Protein AF-A0AAD3SS61-F1 (afdb_monomer)

Sequence (309 aa):
MSIYPSPIGVMVGIDLVYNLHSAFGNWFPGLKPPLAQAMNKIKKVYYCVSFLPFNYTMYIQLINESAEVLTLFAYFCAVKSSSLCCLHLCSSEPTEPYLSSQNYGEVFSNLIIWFVDNTKVYRVTLHKTFEGNLNTKPINGAIFIFNPRTGQQFLKTSYPQNSLGWTKASSSVGQVETAAEVAALVRSLPVEQQPKQIVTCKGMLDPLEVHSLDFPNIVIKGSELQLPFQLCLKIEEFGDLILKTTELQMVLFNIYDDWLKSISSYAAFSRLILVLLALHVYNEKAPVLLKPDRSVVTEPPSRMALSYR

Foldseek 3Di:
DDDDPDQFDKDKDADLVVLDIDIDTHDDPPPVVVVVVVSVVVSVLLVVLLQFPDDPVVLVPQCPPDPDPVNVVSVRSCPRNCVCVVVVPDDPDDDDDFADPVCVVVLQDPFFEKEKDLPFQWDWDWDQDPVRDTDTDIAKGWIWIARLQQQKIKIWIHDPQDPPRDPDDDSVNSLLVSLLVLLVVLVVDDPVNRGQEYEYAPVNQSSNSVSCPVPPRYHYHYHPDPQLPVLVCVQPVNVVCNRPDPDGDIDMDRQLQCVVVPDGSVVSSVVVSVLSVCCVPPVPVSVCVLPVDPVQDQDPPRRDSNPGD

Solvent-accessible surface area (backbone atoms only — not comparable to full-atom values): 18365 Å² total; per-residue (Å²): 134,93,86,67,101,54,100,71,48,69,50,73,50,72,42,76,88,80,73,43,73,51,76,52,70,61,77,62,94,78,49,64,65,59,50,54,55,48,51,57,54,49,54,55,54,56,55,59,61,31,67,38,84,76,62,79,72,64,59,65,61,56,61,75,77,44,85,77,70,45,60,61,55,55,56,46,38,58,53,51,26,45,46,37,61,75,66,69,64,85,79,91,70,89,63,81,77,52,43,38,89,88,54,51,70,61,62,67,44,96,62,47,42,31,40,49,48,63,82,42,31,66,38,70,44,80,43,73,45,96,89,68,48,80,44,74,45,68,38,59,11,32,38,43,35,36,25,60,58,77,26,42,28,44,39,32,45,34,61,60,70,48,102,78,76,57,89,74,81,47,74,69,55,41,40,46,51,49,20,50,50,50,39,52,51,48,68,73,42,58,83,88,73,37,54,44,31,41,38,27,51,69,91,46,49,57,44,37,54,66,50,34,65,92,42,86,73,48,44,82,37,41,38,73,62,86,72,62,65,74,45,59,50,69,40,64,69,50,37,50,49,40,71,68,55,87,66,86,46,78,45,80,46,53,77,43,62,68,46,72,81,83,42,52,39,69,58,50,44,52,51,50,52,52,52,35,50,39,46,66,77,33,62,76,56,35,61,46,68,56,48,75,49,89,81,58,62,67,54,88,87,43,79,52,74,71,63,84,120

Organism: Nepenthes gracilis (NCBI:txid150966)

Radius of gyration: 23.83 Å; Cα contacts (8 Å, |Δi|>4): 377; chains: 1; bounding box: 73×44×73 Å

Secondary structure (DSSP, 8-state):
----S-S--EEEEEETTTTEEEEEE---TTSHHHHHHHHHHHHHHHHHHTTS---TTHHHHHTTT-TTTHHHHHHHHHHHHHHHHHTT------PSPPB-TTTGGGGGSSS-EEEEE-TTTSEEEEEE-TTS-EEEEEE-EEEEEE-TTT-EEEEEEE-SS-TT--S---HHHHHHHHHHHHHHHHHHS-TTTS-SEEEE-GGGHHHHHHHTTT-TTPEEEEB-S---GGGGGGSHHHHHHHHH--S--EEEEETTTTGGGTS-HHHHHHHHHHHHHHHHH-TTHHHHHHS-STT----TT--STT---

Mean predicted aligned error: 13.67 Å

Nearest PDB structures (foldseek):
  5yzg-assembly1_A  TM=7.669E-01  e=6.615E-35  Homo sapiens
  8h6l-assembly1_5B  TM=7.207E-01  e=1.253E-34  Homo sapiens
  8qzs-assembly1_A  TM=7.155E-01  e=6.757E-34  Homo sapiens
  7b9v-assembly1_A  TM=7.519E-01  e=6.180E-30  Saccharomyces cerevisiae
  4i43-assembly1_B  TM=7.457E-01  e=2.966E-29  Saccharomyces cerevisiae S288C

pLDDT: mean 75.64, std 18.86, range [32.12, 95.88]

Structure (mmCIF, N/CA/C/O backbone):
data_AF-A0AAD3SS61-F1
#
_entry.id   AF-A0AAD3SS61-F1
#
loop_
_atom_site.group_PDB
_atom_site.id
_atom_site.type_symbol
_atom_site.label_atom_id
_atom_site.label_alt_id
_atom_site.label_comp_id
_atom_site.label_asym_id
_atom_site.label_entity_id
_atom_site.label_seq_id
_atom_site.pdbx_PDB_ins_code
_atom_site.Cartn_x
_atom_site.Cartn_y
_atom_site.Cartn_z
_atom_site.occupancy
_atom_site.B_iso_or_equiv
_atom_site.auth_seq_id
_atom_site.auth_comp_id
_atom_site.auth_asym_id
_atom_site.auth_atom_id
_atom_site.pdbx_PDB_model_num
ATOM 1 N N . MET A 1 1 ? 45.215 -0.184 -14.538 1.00 67.94 1 MET A N 1
ATOM 2 C CA . MET A 1 1 ? 45.152 -0.586 -15.961 1.00 67.94 1 MET A CA 1
ATOM 3 C C . MET A 1 1 ? 43.829 -1.308 -16.157 1.00 67.94 1 MET A C 1
ATOM 5 O O . MET A 1 1 ? 43.544 -2.193 -15.362 1.00 67.94 1 MET A O 1
ATOM 9 N N . SER A 1 2 ? 42.996 -0.888 -17.109 1.00 78.00 2 SER A N 1
ATOM 10 C CA . SER A 1 2 ? 41.685 -1.512 -17.342 1.00 78.00 2 SER A CA 1
ATOM 11 C C . SER A 1 2 ? 41.859 -2.812 -18.126 1.00 78.00 2 SER A C 1
ATOM 13 O O . SER A 1 2 ? 42.559 -2.820 -19.137 1.00 78.00 2 SER A O 1
ATOM 15 N N . ILE A 1 3 ? 41.244 -3.898 -17.659 1.00 88.31 3 ILE A N 1
ATOM 16 C CA . ILE A 1 3 ? 41.324 -5.223 -18.284 1.00 88.31 3 ILE A CA 1
ATOM 17 C C . ILE A 1 3 ? 39.971 -5.516 -18.928 1.00 88.31 3 ILE A C 1
ATOM 19 O O . ILE A 1 3 ? 38.950 -5.512 -18.243 1.00 88.31 3 ILE A O 1
ATOM 23 N N . TYR A 1 4 ? 39.966 -5.767 -20.236 1.00 88.81 4 TYR A N 1
ATOM 24 C CA . TYR A 1 4 ? 38.772 -6.168 -20.979 1.00 88.81 4 TYR A CA 1
ATOM 25 C C . TYR A 1 4 ? 38.911 -7.622 -21.447 1.00 88.81 4 TYR A C 1
ATOM 27 O O . TYR A 1 4 ? 40.011 -8.036 -21.812 1.00 88.81 4 TYR A O 1
ATOM 35 N N . PRO A 1 5 ? 37.814 -8.400 -21.481 1.00 89.31 5 PRO A N 1
ATOM 36 C CA . PRO A 1 5 ? 37.844 -9.811 -21.876 1.00 89.31 5 PRO A CA 1
ATOM 37 C C . PRO A 1 5 ? 38.139 -10.026 -23.372 1.00 89.31 5 PRO A C 1
ATOM 39 O O . PRO A 1 5 ? 38.449 -11.138 -23.784 1.00 89.31 5 PRO A O 1
ATOM 42 N N . SER A 1 6 ? 38.026 -8.980 -24.195 1.00 91.06 6 SER A N 1
ATOM 43 C CA . SER A 1 6 ? 38.271 -9.009 -25.638 1.00 91.06 6 SER A CA 1
ATOM 44 C C . SER A 1 6 ? 38.731 -7.630 -26.126 1.00 91.06 6 SER A C 1
ATOM 46 O O . SER A 1 6 ? 38.302 -6.621 -25.559 1.00 91.06 6 SER A O 1
ATOM 48 N N . PRO A 1 7 ? 39.547 -7.549 -27.197 1.00 87.69 7 PRO A N 1
ATOM 49 C CA . PRO A 1 7 ? 39.875 -6.281 -27.855 1.00 87.69 7 PRO A CA 1
ATOM 50 C C . PRO A 1 7 ? 38.692 -5.673 -28.638 1.00 87.69 7 PRO A C 1
ATOM 52 O O . PRO A 1 7 ? 38.791 -4.555 -29.144 1.00 87.69 7 PRO A O 1
ATOM 55 N N . ILE A 1 8 ? 37.570 -6.392 -28.768 1.00 88.06 8 ILE A N 1
ATOM 56 C CA . ILE A 1 8 ? 36.366 -5.942 -29.474 1.00 88.06 8 ILE A CA 1
ATOM 57 C C . ILE A 1 8 ? 35.298 -5.559 -28.447 1.00 88.06 8 ILE A C 1
ATOM 59 O O . ILE A 1 8 ? 34.776 -6.416 -27.739 1.00 88.06 8 ILE A O 1
ATOM 63 N N . GLY A 1 9 ? 34.941 -4.276 -28.403 1.00 87.81 9 GLY A N 1
ATOM 64 C CA . GLY A 1 9 ? 33.890 -3.763 -27.531 1.00 87.81 9 GLY A CA 1
ATOM 65 C C . GLY A 1 9 ? 33.395 -2.387 -27.963 1.00 87.81 9 GLY A C 1
ATOM 66 O O . GLY A 1 9 ? 33.971 -1.754 -28.852 1.00 87.81 9 GLY A O 1
ATOM 67 N N . VAL A 1 10 ? 32.320 -1.935 -27.321 1.00 88.44 10 VAL A N 1
ATOM 68 C CA . VAL A 1 10 ? 31.739 -0.598 -27.486 1.00 88.44 10 VAL A CA 1
ATOM 69 C C . VAL A 1 10 ? 31.773 0.106 -26.135 1.00 88.44 10 VAL A C 1
ATOM 71 O O . VAL A 1 10 ? 31.286 -0.428 -25.143 1.00 88.44 10 VAL A O 1
ATOM 74 N N . MET A 1 11 ? 32.330 1.310 -26.106 1.00 87.31 11 MET A N 1
ATOM 75 C CA . MET A 1 11 ? 32.275 2.225 -24.974 1.00 87.31 11 MET A CA 1
ATOM 76 C C . MET A 1 11 ? 31.110 3.193 -25.177 1.00 87.31 11 MET A C 1
ATOM 78 O O . MET A 1 11 ? 31.019 3.839 -26.219 1.00 87.31 11 MET A O 1
ATOM 82 N N . VAL A 1 12 ? 30.232 3.311 -24.183 1.00 86.88 12 VAL A N 1
ATOM 83 C CA . VAL A 1 12 ? 29.124 4.275 -24.187 1.00 86.88 12 VAL A CA 1
ATOM 84 C C . VAL A 1 12 ? 29.465 5.400 -23.217 1.00 86.88 12 VAL A C 1
ATOM 86 O O . VAL A 1 12 ? 29.612 5.170 -22.021 1.00 86.88 12 VAL A O 1
ATOM 89 N N . GLY A 1 13 ? 29.612 6.613 -23.741 1.00 82.56 13 GLY A N 1
ATOM 90 C CA . GLY A 1 13 ? 29.755 7.832 -22.957 1.00 82.56 13 GLY A CA 1
ATOM 91 C C . GLY A 1 13 ? 28.391 8.475 -22.737 1.00 82.56 13 GLY A C 1
ATOM 92 O O . GLY A 1 13 ? 27.630 8.657 -23.688 1.00 82.56 13 GLY A O 1
ATOM 93 N N . ILE A 1 14 ? 28.083 8.830 -21.494 1.00 79.06 14 ILE A N 1
ATOM 94 C CA . ILE A 1 14 ? 26.844 9.516 -21.123 1.00 79.06 14 ILE A CA 1
ATOM 95 C C . ILE A 1 14 ? 27.234 10.835 -20.460 1.00 79.06 14 ILE A C 1
ATOM 97 O O . ILE A 1 14 ? 27.843 10.843 -19.392 1.00 79.06 14 ILE A O 1
ATOM 101 N N . ASP A 1 15 ? 26.886 11.946 -21.104 1.00 71.75 15 ASP A N 1
ATOM 102 C CA . ASP A 1 15 ? 26.941 13.266 -20.494 1.00 71.75 15 ASP A CA 1
ATOM 103 C C . ASP A 1 15 ? 25.681 13.476 -19.662 1.00 71.75 15 ASP A C 1
ATOM 105 O O . ASP A 1 15 ? 24.568 13.720 -20.140 1.00 71.75 15 ASP A O 1
ATOM 109 N N . LEU A 1 16 ? 25.918 13.358 -18.375 1.00 60.38 16 LEU A N 1
ATOM 110 C CA . LEU A 1 16 ? 24.976 13.476 -17.293 1.00 60.38 16 LEU A CA 1
ATOM 111 C C . LEU A 1 16 ? 24.362 14.897 -17.210 1.00 60.38 16 LEU A C 1
ATOM 113 O O . LEU A 1 16 ? 23.143 15.057 -17.057 1.00 60.38 16 LEU A O 1
ATOM 117 N N . VAL A 1 17 ? 25.164 15.947 -17.395 1.00 58.25 17 VAL A N 1
ATOM 118 C CA . VAL A 1 17 ? 24.713 17.343 -17.264 1.00 58.25 17 VAL A CA 1
ATOM 119 C C . VAL A 1 17 ? 23.826 17.716 -18.448 1.00 58.25 17 VAL A C 1
ATOM 121 O O . VAL A 1 17 ? 22.667 18.106 -18.270 1.00 58.25 17 VAL A O 1
ATOM 124 N N . TYR A 1 18 ? 24.324 17.491 -19.663 1.00 67.62 18 TYR A N 1
ATOM 125 C CA . TYR A 1 18 ? 23.645 17.891 -20.896 1.00 67.62 18 TYR A CA 1
ATOM 126 C C . TYR A 1 18 ? 22.656 16.850 -21.427 1.00 67.62 18 TYR A C 1
ATOM 128 O O . TYR A 1 18 ? 21.996 17.083 -22.439 1.00 67.62 18 TYR A O 1
ATOM 136 N N . ASN A 1 19 ? 22.500 15.715 -20.737 1.00 66.81 19 ASN A N 1
ATOM 137 C CA . ASN A 1 19 ? 21.649 14.609 -21.175 1.00 66.81 19 ASN A CA 1
ATOM 138 C C . ASN A 1 19 ? 22.014 14.134 -22.598 1.00 66.81 19 ASN A C 1
ATOM 140 O O . ASN A 1 19 ? 21.146 13.871 -23.438 1.00 66.81 19 ASN A O 1
ATOM 144 N N . LEU A 1 20 ? 23.309 14.078 -22.903 1.00 75.81 20 LEU A N 1
ATOM 145 C CA . LEU A 1 20 ? 23.826 13.600 -24.184 1.00 75.81 20 LEU A CA 1
ATOM 146 C C . LEU A 1 20 ? 24.387 12.196 -23.994 1.00 75.81 20 LEU A C 1
ATOM 148 O O . LEU A 1 20 ? 24.810 11.819 -22.908 1.00 75.81 20 LEU A O 1
ATOM 152 N N . HIS A 1 21 ? 24.388 11.398 -25.050 1.00 83.69 21 HIS A N 1
ATOM 153 C CA . HIS A 1 21 ? 25.115 10.140 -25.048 1.00 83.69 21 HIS A CA 1
ATOM 154 C C . HIS A 1 21 ? 25.770 9.940 -26.405 1.00 83.69 21 HIS A C 1
ATOM 156 O O . HIS A 1 21 ? 25.281 10.421 -27.427 1.00 83.69 21 HIS A O 1
ATOM 162 N N . SER A 1 22 ? 26.883 9.225 -26.403 1.00 87.75 22 SER A N 1
ATOM 163 C CA . SER A 1 22 ? 27.587 8.796 -27.601 1.00 87.75 22 SER A CA 1
ATOM 164 C C . SER A 1 22 ? 28.183 7.420 -27.350 1.00 87.75 22 SER A C 1
ATOM 166 O O . SER A 1 22 ? 28.394 7.023 -26.206 1.00 87.75 22 SER A O 1
ATOM 168 N N . ALA A 1 23 ? 28.443 6.670 -28.411 1.00 88.25 23 ALA A N 1
ATOM 169 C CA . ALA A 1 23 ? 29.060 5.361 -28.306 1.00 88.25 23 ALA A CA 1
ATOM 170 C C . ALA A 1 23 ? 30.186 5.229 -29.331 1.00 88.25 23 ALA A C 1
ATOM 172 O O . ALA A 1 23 ? 30.020 5.574 -30.502 1.00 88.25 23 ALA A O 1
ATOM 173 N N . PHE A 1 24 ? 31.327 4.709 -28.889 1.00 90.38 24 PHE A N 1
ATOM 174 C CA . PHE A 1 24 ? 32.532 4.545 -29.691 1.00 90.38 24 PHE A CA 1
ATOM 175 C C . PHE A 1 24 ? 33.103 3.138 -29.513 1.00 90.38 24 PHE A C 1
ATOM 177 O O . PHE A 1 24 ? 33.177 2.631 -28.399 1.00 90.38 24 PHE A O 1
ATOM 184 N N . GLY A 1 25 ? 33.512 2.496 -30.606 1.00 90.50 25 GLY A N 1
ATOM 185 C CA . GLY A 1 25 ? 34.099 1.158 -30.568 1.00 90.50 25 GLY A CA 1
ATOM 186 C C . GLY A 1 25 ? 33.758 0.319 -31.793 1.00 90.50 25 GLY A C 1
ATOM 187 O O . GLY A 1 25 ? 33.369 0.844 -32.839 1.00 90.50 25 GLY A O 1
ATOM 188 N N . ASN A 1 26 ? 33.913 -0.994 -31.646 1.00 89.25 26 ASN A N 1
ATOM 189 C CA . ASN A 1 26 ? 33.718 -1.967 -32.712 1.00 89.25 26 ASN A CA 1
ATOM 190 C C . ASN A 1 26 ? 32.258 -2.428 -32.771 1.00 89.25 26 ASN A C 1
ATOM 192 O O . ASN A 1 26 ? 31.712 -2.925 -31.789 1.00 89.25 26 ASN A O 1
ATOM 196 N N . TRP A 1 27 ? 31.635 -2.295 -33.943 1.00 88.38 27 TRP A N 1
ATOM 197 C CA . TRP A 1 27 ? 30.223 -2.610 -34.157 1.00 88.38 27 TRP A CA 1
ATOM 198 C C . TRP A 1 27 ? 30.077 -3.812 -35.073 1.00 88.38 27 TRP A C 1
ATOM 200 O O . TRP A 1 27 ? 30.565 -3.781 -36.202 1.00 88.38 27 TRP A O 1
ATOM 210 N N . PHE A 1 28 ? 29.341 -4.830 -34.638 1.00 88.62 28 PHE A N 1
ATOM 211 C CA . PHE A 1 28 ? 28.899 -5.862 -35.566 1.00 88.62 28 PHE A CA 1
ATOM 212 C C . PHE A 1 28 ? 27.711 -5.357 -36.412 1.00 88.62 28 PHE A C 1
ATOM 214 O O . PHE A 1 28 ? 26.942 -4.497 -35.951 1.00 88.62 28 PHE A O 1
ATOM 221 N N . PRO A 1 29 ? 27.544 -5.855 -37.652 1.00 87.94 29 PRO A N 1
ATOM 222 C CA . PRO A 1 29 ? 26.426 -5.478 -38.512 1.00 87.94 29 PRO A CA 1
ATOM 223 C C . PRO A 1 29 ? 25.080 -5.687 -37.807 1.00 87.94 29 PRO A C 1
ATOM 225 O O . PRO A 1 29 ? 24.792 -6.772 -37.316 1.00 87.94 29 PRO A O 1
ATOM 228 N N . GLY A 1 30 ? 24.265 -4.633 -37.735 1.00 85.94 30 GLY A N 1
ATOM 229 C CA . GLY A 1 30 ? 22.948 -4.676 -37.090 1.00 85.94 30 GLY A CA 1
ATOM 230 C C . GLY A 1 30 ? 22.898 -4.264 -35.612 1.00 85.94 30 GLY A C 1
ATOM 231 O O . GLY A 1 30 ? 21.797 -4.064 -35.115 1.00 85.94 30 GLY A O 1
ATOM 232 N N . LEU A 1 31 ? 24.027 -4.042 -34.916 1.00 83.50 31 LEU A N 1
ATOM 233 C CA . LEU A 1 31 ? 24.020 -3.596 -33.505 1.00 83.50 31 LEU A CA 1
ATOM 234 C C . LEU A 1 31 ? 23.642 -2.116 -33.326 1.00 83.50 31 LEU A C 1
ATOM 236 O O . LEU A 1 31 ? 23.023 -1.738 -32.331 1.00 83.50 31 LEU A O 1
ATOM 240 N N . LYS A 1 32 ? 24.035 -1.255 -34.274 1.00 82.81 32 LYS A N 1
ATOM 241 C CA . LYS A 1 32 ? 23.862 0.203 -34.137 1.00 82.81 32 LYS A CA 1
ATOM 242 C C . LYS A 1 32 ? 22.388 0.625 -33.981 1.00 82.81 32 LYS A C 1
ATOM 244 O O . LYS A 1 32 ? 22.110 1.369 -33.041 1.00 82.81 32 LYS A O 1
ATOM 249 N N . PRO A 1 33 ? 21.438 0.168 -34.827 1.00 85.75 33 PRO A N 1
ATOM 250 C CA . PRO A 1 33 ? 20.031 0.555 -34.690 1.00 85.75 33 PRO A CA 1
ATOM 251 C C . PRO A 1 33 ? 19.379 0.176 -33.343 1.00 85.75 33 PRO A C 1
ATOM 253 O O . PRO A 1 33 ? 18.795 1.066 -32.722 1.00 85.75 33 PRO A O 1
ATOM 256 N N . PRO A 1 34 ? 19.483 -1.072 -32.835 1.00 81.50 34 PRO A N 1
ATOM 257 C CA . PRO A 1 34 ? 18.878 -1.438 -31.557 1.00 81.50 34 PRO A CA 1
ATOM 258 C C . PRO A 1 34 ? 19.549 -0.751 -30.366 1.00 81.50 34 PRO A C 1
ATOM 260 O O . PRO A 1 34 ? 18.840 -0.353 -29.444 1.00 81.50 34 PRO A O 1
ATOM 263 N N . LEU A 1 35 ? 20.871 -0.524 -30.384 1.00 81.00 35 LEU A N 1
ATOM 264 C CA . LEU A 1 35 ? 21.515 0.237 -29.309 1.00 81.00 35 LEU A CA 1
ATOM 265 C C . LEU A 1 35 ? 21.029 1.694 -29.288 1.00 81.00 35 LEU A C 1
ATOM 267 O O . LEU A 1 35 ? 20.723 2.216 -28.221 1.00 81.00 35 LEU A O 1
ATOM 271 N N . ALA A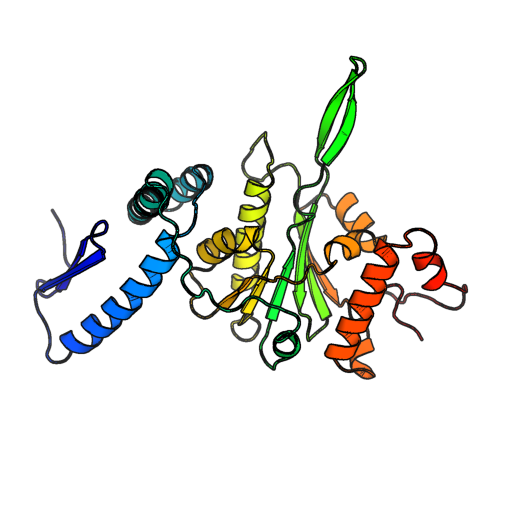 1 36 ? 20.890 2.343 -30.447 1.00 80.31 36 ALA A N 1
ATOM 272 C CA . ALA A 1 36 ? 20.350 3.702 -30.519 1.00 80.31 36 ALA A CA 1
ATOM 273 C C . ALA A 1 36 ? 18.899 3.776 -30.002 1.00 80.31 36 ALA A C 1
ATOM 275 O O . ALA A 1 36 ? 18.548 4.687 -29.251 1.00 80.31 36 ALA A O 1
ATOM 276 N N . GLN A 1 37 ? 18.056 2.797 -30.349 1.00 78.38 37 GLN A N 1
ATOM 277 C CA . GLN A 1 37 ? 16.687 2.697 -29.827 1.00 78.38 37 GLN A CA 1
ATOM 278 C C . GLN A 1 37 ? 16.664 2.467 -28.309 1.00 78.38 37 GLN A C 1
ATOM 280 O O . GLN A 1 37 ? 15.904 3.132 -27.601 1.00 78.38 37 GLN A O 1
ATOM 285 N N . ALA A 1 38 ? 17.521 1.576 -27.802 1.00 74.25 38 ALA A N 1
ATOM 286 C CA . ALA A 1 38 ? 17.661 1.308 -26.376 1.00 74.25 38 ALA A CA 1
ATOM 287 C C . ALA A 1 38 ? 18.113 2.560 -25.615 1.00 74.25 38 ALA A C 1
ATOM 289 O O . ALA A 1 38 ? 17.454 2.952 -24.657 1.00 74.25 38 ALA A O 1
ATOM 290 N N . MET A 1 39 ? 19.155 3.253 -26.084 1.00 77.69 39 MET A N 1
ATOM 291 C CA . MET A 1 39 ? 19.659 4.475 -25.450 1.00 77.69 39 MET A CA 1
ATOM 292 C C . MET A 1 39 ? 18.623 5.601 -25.435 1.00 77.69 39 MET A C 1
ATOM 294 O O . MET A 1 39 ? 18.505 6.309 -24.438 1.00 77.69 39 MET A O 1
ATOM 298 N N . ASN A 1 40 ? 17.809 5.734 -26.485 1.00 72.06 40 ASN A N 1
ATOM 299 C CA . ASN A 1 40 ? 16.704 6.694 -26.505 1.00 72.06 40 ASN A CA 1
ATOM 300 C C . ASN A 1 40 ? 15.600 6.357 -25.493 1.00 72.06 40 ASN A C 1
ATOM 302 O O . ASN A 1 40 ? 14.999 7.265 -24.919 1.00 72.06 40 ASN A O 1
ATOM 306 N N . LYS A 1 41 ? 15.333 5.068 -25.250 1.00 65.12 41 LYS A N 1
ATOM 307 C CA . LYS A 1 41 ? 14.375 4.621 -24.229 1.00 65.12 41 LYS A CA 1
ATOM 308 C C . LYS A 1 41 ? 14.936 4.826 -22.820 1.00 65.12 41 LYS A C 1
ATOM 310 O O . LYS A 1 41 ? 14.253 5.388 -21.973 1.00 65.12 41 LYS A O 1
ATOM 315 N N . ILE A 1 42 ? 16.201 4.460 -22.612 1.00 67.38 42 ILE A N 1
ATOM 316 C CA . ILE A 1 42 ? 16.952 4.657 -21.368 1.00 67.38 42 ILE A CA 1
ATOM 317 C C . ILE A 1 42 ? 16.985 6.146 -20.996 1.00 67.38 42 ILE A C 1
ATOM 319 O O . ILE A 1 42 ? 16.591 6.513 -19.895 1.00 67.38 42 ILE A O 1
ATOM 323 N N . LYS A 1 43 ? 17.334 7.029 -21.938 1.00 66.69 43 LYS A N 1
ATOM 324 C CA . LYS A 1 43 ? 17.376 8.487 -21.738 1.00 66.69 43 LYS A CA 1
ATOM 325 C C . LYS A 1 43 ? 16.070 9.060 -21.167 1.00 66.69 43 LYS A C 1
ATOM 327 O O . LYS A 1 43 ? 16.122 9.968 -20.343 1.00 66.69 43 LYS A O 1
ATOM 332 N N . LYS A 1 44 ? 14.912 8.530 -21.577 1.00 54.47 44 LYS A N 1
ATOM 333 C CA . LYS A 1 44 ? 13.597 8.944 -21.054 1.00 54.47 44 LYS A CA 1
ATOM 334 C C . LYS A 1 44 ? 13.372 8.500 -19.606 1.00 54.47 44 LYS A C 1
ATOM 336 O O . LYS A 1 44 ? 12.856 9.281 -18.818 1.00 54.47 44 LYS A O 1
ATOM 341 N N . VAL A 1 45 ? 13.799 7.288 -19.251 1.00 48.91 45 VAL A N 1
ATOM 342 C CA . VAL A 1 45 ? 13.676 6.748 -17.884 1.00 48.91 45 VAL A CA 1
ATOM 343 C C . VAL A 1 45 ? 14.553 7.538 -16.907 1.00 48.91 45 VAL A C 1
ATOM 345 O O . VAL A 1 45 ? 14.071 7.983 -15.872 1.00 48.91 45 VAL A O 1
ATOM 348 N N . TYR A 1 46 ? 15.811 7.812 -17.269 1.00 49.38 46 TYR A N 1
ATOM 349 C CA . TYR A 1 46 ? 16.732 8.592 -16.429 1.00 49.38 46 TYR A CA 1
ATOM 350 C C . TYR A 1 46 ? 16.309 10.059 -16.256 1.00 49.38 46 TYR A C 1
ATOM 352 O O . TYR A 1 46 ? 16.568 10.650 -15.210 1.00 49.38 46 TYR A O 1
ATOM 360 N N . TYR A 1 47 ? 15.637 10.642 -17.254 1.00 44.00 47 TYR A N 1
ATOM 361 C CA . TYR A 1 47 ? 15.070 11.989 -17.153 1.00 44.00 47 TYR A CA 1
ATOM 362 C C . TYR A 1 47 ? 13.964 12.066 -16.085 1.00 44.00 47 TYR A C 1
ATOM 364 O O . TYR A 1 47 ? 13.940 13.018 -15.309 1.00 44.00 47 TYR A O 1
ATOM 372 N N . CYS A 1 48 ? 13.121 11.032 -15.982 1.00 35.44 48 CYS A N 1
ATOM 373 C CA . CYS A 1 48 ? 12.034 10.948 -15.002 1.00 35.44 48 CYS A CA 1
ATOM 374 C C . CYS A 1 48 ? 12.560 10.856 -13.557 1.00 35.44 48 CYS A C 1
ATOM 376 O O . CYS A 1 48 ? 12.119 11.597 -12.685 1.00 35.44 48 CYS A O 1
ATOM 378 N N . VAL A 1 49 ? 13.594 10.037 -13.324 1.00 38.09 49 VAL A N 1
ATOM 379 C CA . VAL A 1 49 ? 14.210 9.867 -11.990 1.00 38.09 49 VAL A CA 1
ATOM 380 C C . VAL A 1 49 ? 14.909 11.148 -11.506 1.00 38.09 49 VAL A C 1
ATOM 382 O O . VAL A 1 49 ? 14.944 11.432 -10.311 1.00 38.09 49 VAL A O 1
ATOM 385 N N . SER A 1 50 ? 15.434 11.969 -12.424 1.00 42.22 50 SER A N 1
ATOM 386 C CA . SER A 1 50 ? 16.136 13.217 -12.085 1.00 42.22 50 SER A CA 1
ATOM 387 C C . SER A 1 50 ? 15.238 14.392 -11.657 1.00 42.22 50 SER A C 1
ATOM 389 O O . SER A 1 50 ? 15.769 15.427 -11.254 1.00 42.22 50 SER A O 1
ATOM 391 N N . PHE A 1 51 ? 13.909 14.237 -11.716 1.00 36.66 51 PHE A N 1
ATOM 392 C CA . PHE A 1 51 ? 12.926 15.227 -11.251 1.00 36.66 51 PHE A CA 1
ATOM 393 C C . PHE A 1 51 ? 12.448 15.003 -9.806 1.00 36.66 51 PHE A C 1
ATOM 395 O O . PHE A 1 51 ? 11.722 15.837 -9.268 1.00 36.66 51 PHE A O 1
ATOM 402 N N . LEU A 1 52 ? 12.875 13.917 -9.157 1.00 38.66 52 LEU A N 1
ATOM 403 C CA . LEU A 1 52 ? 12.461 13.596 -7.794 1.00 38.66 52 LEU A CA 1
ATOM 404 C C . LEU A 1 52 ? 13.296 14.390 -6.764 1.00 38.66 52 LEU A C 1
ATOM 406 O O . LEU A 1 52 ? 14.532 14.412 -6.852 1.00 38.66 52 LEU A O 1
ATOM 410 N N . PRO A 1 53 ? 12.682 15.067 -5.776 1.00 38.41 53 PRO A N 1
ATOM 411 C CA . PRO A 1 53 ? 13.396 15.681 -4.662 1.00 38.41 53 PRO A CA 1
ATOM 412 C C . PRO A 1 53 ? 13.944 14.590 -3.732 1.00 38.41 53 PRO A C 1
ATOM 414 O O . PRO A 1 53 ? 13.305 14.164 -2.772 1.00 38.41 53 PRO A O 1
ATOM 417 N N . PHE A 1 54 ? 15.167 14.129 -3.992 1.00 42.69 54 PHE A N 1
ATOM 418 C CA . PHE A 1 54 ? 15.877 13.274 -3.046 1.00 42.69 54 PHE A CA 1
ATOM 419 C C . PHE A 1 54 ? 16.292 14.091 -1.818 1.00 42.69 54 PHE A C 1
ATOM 421 O O . PHE A 1 54 ? 17.178 14.943 -1.883 1.00 42.69 54 PHE A O 1
ATOM 428 N N . ASN A 1 55 ? 15.675 13.807 -0.670 1.00 37.00 55 ASN A N 1
ATOM 429 C CA . ASN A 1 55 ? 16.172 14.280 0.618 1.00 37.00 55 ASN A CA 1
ATOM 430 C C . ASN A 1 55 ? 17.569 13.686 0.882 1.00 37.00 55 ASN A C 1
ATOM 432 O O . ASN A 1 55 ? 17.772 12.475 0.768 1.00 37.00 55 ASN A O 1
ATOM 436 N N . TYR A 1 56 ? 18.508 14.544 1.294 1.00 4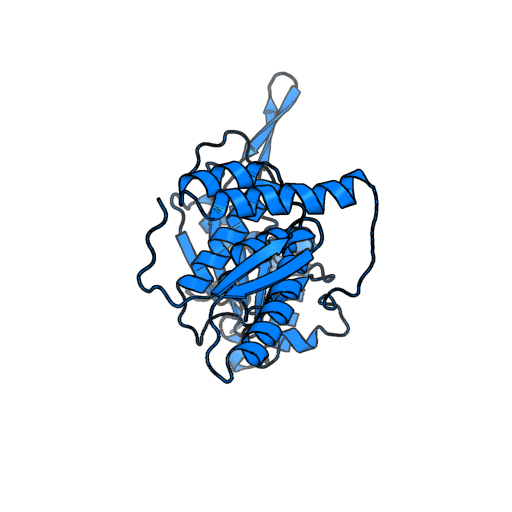0.00 56 TYR A N 1
ATOM 437 C CA . TYR A 1 56 ? 19.924 14.257 1.597 1.00 40.00 56 TYR A CA 1
ATOM 438 C C . TYR A 1 56 ? 20.170 13.032 2.505 1.00 40.00 56 TYR A C 1
ATOM 440 O O . TYR A 1 56 ? 21.282 12.522 2.579 1.00 40.00 56 TYR A O 1
ATOM 448 N N . THR A 1 57 ? 19.154 12.550 3.216 1.00 37.22 57 THR A N 1
ATOM 449 C CA . THR A 1 57 ? 19.229 11.437 4.168 1.00 37.22 57 THR A CA 1
ATOM 450 C C . THR A 1 57 ? 19.214 10.047 3.529 1.00 37.22 57 THR A C 1
ATOM 452 O O . THR A 1 57 ? 19.837 9.145 4.083 1.00 37.22 57 THR A O 1
ATOM 455 N N . MET A 1 58 ? 18.603 9.853 2.351 1.00 37.28 58 MET A N 1
ATOM 456 C CA . MET A 1 58 ? 18.639 8.552 1.648 1.00 37.28 58 MET A CA 1
ATOM 457 C C . MET A 1 58 ? 20.040 8.255 1.059 1.00 37.28 58 MET A C 1
ATOM 459 O O . MET A 1 58 ? 20.415 7.104 0.843 1.00 37.28 58 MET A O 1
ATOM 463 N N . TYR A 1 59 ? 20.847 9.310 0.891 1.00 39.97 59 TYR A N 1
ATOM 464 C CA . TYR A 1 59 ? 22.218 9.297 0.375 1.00 39.97 59 TYR A CA 1
ATOM 465 C C . TYR A 1 59 ? 23.184 8.456 1.227 1.00 39.97 59 TYR A C 1
ATOM 467 O O . TYR A 1 59 ? 24.084 7.822 0.688 1.00 39.97 59 TYR A O 1
ATOM 475 N N . ILE A 1 60 ? 23.000 8.415 2.553 1.00 40.66 60 ILE A N 1
ATOM 476 C CA . ILE A 1 60 ? 23.947 7.747 3.465 1.00 40.66 60 ILE A CA 1
ATOM 477 C C . ILE A 1 60 ? 23.731 6.225 3.520 1.00 40.66 60 ILE A C 1
ATOM 479 O O . ILE A 1 60 ? 24.683 5.486 3.753 1.00 40.66 60 ILE A O 1
ATOM 483 N N . GLN A 1 61 ? 22.517 5.727 3.261 1.00 37.53 61 GLN A N 1
ATOM 484 C CA . GLN A 1 61 ? 22.238 4.284 3.329 1.00 37.53 61 GLN A CA 1
ATOM 485 C C . GLN A 1 61 ? 22.646 3.528 2.060 1.00 37.53 61 GLN A C 1
ATOM 487 O O . GLN A 1 61 ? 23.196 2.437 2.163 1.00 37.53 61 GLN A O 1
ATOM 492 N N . LEU A 1 62 ? 22.468 4.125 0.876 1.00 39.81 62 LEU A N 1
ATOM 493 C CA . LEU A 1 62 ? 22.860 3.513 -0.404 1.00 39.81 62 LEU A CA 1
ATOM 494 C C . LEU A 1 62 ? 24.385 3.408 -0.594 1.00 39.81 62 LEU A C 1
ATOM 496 O O . LEU A 1 62 ? 24.850 2.553 -1.341 1.00 39.81 62 LEU A O 1
ATOM 500 N N . ILE A 1 63 ? 25.173 4.230 0.111 1.00 44.44 63 ILE A N 1
ATOM 501 C CA . ILE A 1 63 ? 26.646 4.196 0.061 1.00 44.44 63 ILE A CA 1
ATOM 502 C C . ILE A 1 63 ? 27.226 2.976 0.799 1.00 44.44 63 ILE A C 1
ATOM 504 O O . ILE A 1 63 ? 28.329 2.541 0.473 1.00 44.44 63 ILE A O 1
ATOM 508 N N . ASN A 1 64 ? 26.492 2.383 1.748 1.00 42.50 64 ASN A N 1
ATOM 509 C CA . ASN A 1 64 ? 27.017 1.293 2.575 1.00 42.50 64 ASN A CA 1
ATOM 510 C C . ASN A 1 64 ? 26.838 -0.114 1.976 1.00 42.50 64 ASN A C 1
ATOM 512 O O . ASN A 1 64 ? 27.512 -1.031 2.436 1.00 42.50 64 ASN A O 1
ATOM 516 N N . GLU A 1 65 ? 25.985 -0.309 0.961 1.00 42.62 65 GLU A N 1
ATOM 517 C CA . GLU A 1 65 ? 25.647 -1.661 0.466 1.00 42.62 65 GLU A CA 1
ATOM 518 C C . GLU A 1 65 ? 26.200 -2.019 -0.923 1.00 42.62 65 GLU A C 1
ATOM 520 O O . GLU A 1 65 ? 26.183 -3.188 -1.299 1.00 42.62 65 GLU A O 1
ATOM 525 N N . SER A 1 66 ? 26.749 -1.080 -1.698 1.00 41.44 66 SER A N 1
ATOM 526 C CA . SER A 1 66 ? 27.451 -1.431 -2.947 1.00 41.44 66 SER A CA 1
ATOM 527 C C . SER A 1 66 ? 28.393 -0.326 -3.410 1.00 41.44 66 SER A C 1
ATOM 529 O O . SER A 1 66 ? 27.995 0.723 -3.918 1.00 41.44 66 SER A O 1
ATOM 531 N N . ALA A 1 67 ? 29.686 -0.579 -3.226 1.00 46.06 67 ALA A N 1
ATOM 532 C CA . ALA A 1 67 ? 30.735 0.322 -3.657 1.00 46.06 67 ALA A CA 1
ATOM 533 C C . ALA A 1 67 ? 30.817 0.372 -5.196 1.00 46.06 67 ALA A C 1
ATOM 535 O O . ALA A 1 67 ? 30.767 -0.650 -5.874 1.00 46.06 67 ALA A O 1
ATOM 536 N N . GLU A 1 68 ? 30.982 1.593 -5.706 1.00 39.91 68 GLU A N 1
ATOM 537 C CA . GLU A 1 68 ? 31.425 1.998 -7.053 1.00 39.91 68 GLU A CA 1
ATOM 538 C C . GLU A 1 68 ? 30.357 2.361 -8.102 1.00 39.91 68 GLU A C 1
ATOM 540 O O . GLU A 1 68 ? 30.538 3.378 -8.772 1.00 39.91 68 GLU A O 1
ATOM 545 N N . VAL A 1 69 ? 29.216 1.671 -8.225 1.00 38.75 69 VAL A N 1
ATOM 546 C CA . VAL A 1 69 ? 28.198 2.036 -9.252 1.00 38.75 69 VAL A CA 1
ATOM 547 C C . VAL A 1 69 ? 27.125 2.999 -8.716 1.00 38.75 69 VAL A C 1
ATOM 549 O O . VAL A 1 69 ? 26.591 3.829 -9.454 1.00 38.75 69 VAL A O 1
ATOM 552 N N . LEU A 1 70 ? 26.855 2.959 -7.410 1.00 39.72 70 LEU A N 1
ATOM 553 C CA . LEU A 1 70 ? 25.783 3.725 -6.767 1.00 39.72 70 LEU A CA 1
ATOM 554 C C . LEU A 1 70 ? 26.187 5.142 -6.334 1.00 39.72 70 LEU A C 1
ATOM 556 O O . LEU A 1 70 ? 25.353 6.049 -6.329 1.00 39.72 70 LEU A O 1
ATOM 560 N N . THR A 1 71 ? 27.475 5.384 -6.084 1.00 39.75 71 THR A N 1
ATOM 561 C CA . THR A 1 71 ? 27.998 6.709 -5.707 1.00 39.75 71 THR A CA 1
ATOM 562 C C . THR A 1 71 ? 27.847 7.734 -6.838 1.00 39.75 71 THR A C 1
ATOM 564 O O . THR A 1 71 ? 27.543 8.900 -6.588 1.00 39.75 71 THR A O 1
ATOM 567 N N . LEU A 1 72 ? 27.982 7.297 -8.097 1.00 40.97 72 LEU A N 1
ATOM 568 C CA . LEU A 1 72 ? 27.748 8.128 -9.285 1.00 40.97 72 LEU A CA 1
ATOM 569 C C . LEU A 1 72 ? 26.257 8.422 -9.504 1.00 40.97 72 LEU A C 1
ATOM 571 O O . LEU A 1 72 ? 25.910 9.528 -9.908 1.00 40.97 72 LEU A O 1
ATOM 575 N N . PHE A 1 73 ? 25.374 7.472 -9.181 1.00 39.09 73 PHE A N 1
ATOM 576 C CA . PHE A 1 73 ? 23.919 7.635 -9.285 1.00 39.09 73 PHE A CA 1
ATOM 577 C C . PHE A 1 73 ? 23.370 8.618 -8.234 1.00 39.09 73 PHE A C 1
ATOM 579 O O . PHE A 1 73 ? 22.509 9.449 -8.533 1.00 39.09 73 PHE A O 1
ATOM 586 N N . ALA A 1 74 ? 23.920 8.574 -7.017 1.00 40.38 74 ALA A N 1
ATOM 587 C CA . ALA A 1 74 ? 23.538 9.442 -5.906 1.00 40.38 74 ALA A CA 1
ATOM 588 C C . ALA A 1 74 ? 23.999 10.900 -6.101 1.00 40.38 74 ALA A C 1
ATOM 590 O O . ALA A 1 74 ? 23.245 11.830 -5.814 1.00 40.38 74 ALA A O 1
ATOM 591 N N . TYR A 1 75 ? 25.196 11.119 -6.664 1.00 40.06 75 TYR A N 1
ATOM 592 C CA . TYR A 1 75 ? 25.664 12.462 -7.045 1.00 40.06 75 TYR A CA 1
ATOM 593 C C . TYR A 1 75 ? 24.795 13.069 -8.164 1.00 40.06 75 TYR A C 1
ATOM 595 O O . TYR A 1 75 ? 24.634 14.284 -8.262 1.00 40.06 75 TYR A O 1
ATOM 603 N N . PHE A 1 76 ? 24.190 12.220 -8.999 1.00 42.22 76 PHE A N 1
ATOM 604 C CA . PHE A 1 76 ? 23.459 12.624 -10.193 1.00 42.22 76 PHE A CA 1
ATOM 605 C C . PHE A 1 76 ? 22.043 13.153 -9.917 1.00 42.22 76 PHE A C 1
ATOM 607 O O . PHE A 1 76 ? 21.659 14.189 -10.467 1.00 42.22 76 PHE A O 1
ATOM 614 N N . CYS A 1 77 ? 21.292 12.520 -9.008 1.00 40.88 77 CYS A N 1
ATOM 615 C CA . CYS A 1 77 ? 19.990 13.050 -8.577 1.00 40.88 77 CYS A CA 1
ATOM 616 C C . CYS A 1 77 ? 20.143 14.383 -7.826 1.00 40.88 77 CYS A C 1
ATOM 618 O O . CYS A 1 77 ? 19.337 15.295 -8.012 1.00 40.88 77 CYS A O 1
ATOM 620 N N . ALA A 1 78 ? 21.227 14.541 -7.057 1.00 40.88 78 ALA A N 1
ATOM 621 C CA . ALA A 1 78 ? 21.512 15.762 -6.312 1.00 40.88 78 ALA A CA 1
ATOM 622 C C . ALA A 1 78 ? 21.849 16.969 -7.206 1.00 40.88 78 ALA A C 1
ATOM 624 O O . ALA A 1 78 ? 21.567 18.092 -6.810 1.00 40.88 7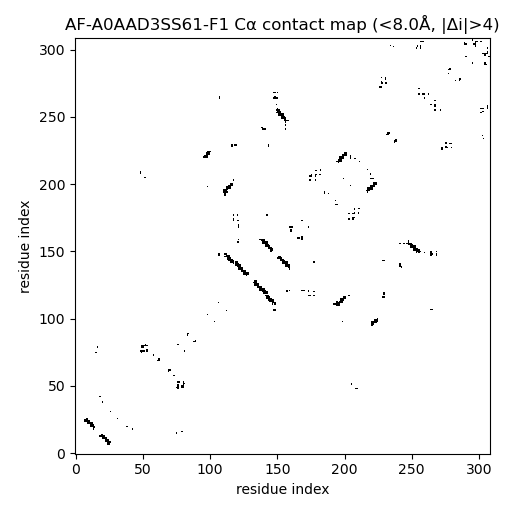8 ALA A O 1
ATOM 625 N N . VAL A 1 79 ? 22.417 16.796 -8.405 1.00 42.88 79 VAL A N 1
ATOM 626 C CA . VAL A 1 79 ? 22.831 17.942 -9.241 1.00 42.88 79 VAL A CA 1
ATOM 627 C C . VAL A 1 79 ? 21.687 18.494 -10.102 1.00 42.88 79 VAL A C 1
ATOM 629 O O . VAL A 1 79 ? 21.621 19.707 -10.299 1.00 42.88 79 VAL A O 1
ATOM 632 N N . LYS A 1 80 ? 20.760 17.663 -10.601 1.00 38.97 80 LYS A N 1
ATOM 633 C CA . LYS A 1 80 ? 19.727 18.105 -11.567 1.00 38.97 80 LYS A CA 1
ATOM 634 C C . LYS A 1 80 ? 18.404 18.541 -10.922 1.00 38.97 80 LYS A C 1
ATOM 636 O O . LYS A 1 80 ? 17.899 19.609 -11.260 1.00 38.97 80 LYS A O 1
ATOM 641 N N . SER A 1 81 ? 17.919 17.786 -9.933 1.00 41.94 81 SER A N 1
ATOM 642 C CA . SER A 1 81 ? 16.774 18.182 -9.096 1.00 41.94 81 SER A CA 1
ATOM 643 C C . SER A 1 81 ? 17.098 19.458 -8.308 1.00 41.94 81 SER A C 1
ATOM 645 O O . SER A 1 81 ? 16.340 20.428 -8.339 1.00 41.94 81 SER A O 1
ATOM 647 N N . SER A 1 82 ? 18.305 19.541 -7.729 1.00 41.16 82 SER A N 1
ATOM 648 C CA . SER A 1 82 ? 18.734 20.752 -7.022 1.00 41.16 82 SER A CA 1
ATOM 649 C C . SER A 1 82 ? 19.009 21.931 -7.948 1.00 41.16 82 SER A C 1
ATOM 651 O O . SER A 1 82 ? 18.770 23.048 -7.529 1.00 41.16 82 SER A O 1
ATOM 653 N N . SER A 1 83 ? 19.476 21.764 -9.192 1.00 42.72 83 SER A N 1
ATOM 654 C CA . SER A 1 83 ? 19.695 22.934 -10.064 1.00 42.72 83 SER A CA 1
ATOM 655 C C . SER A 1 83 ? 18.385 23.558 -10.542 1.00 42.72 83 SER A C 1
ATOM 657 O O . SER A 1 83 ? 18.260 24.771 -10.455 1.00 42.72 83 SER A O 1
ATOM 659 N N . LEU A 1 84 ? 17.376 22.781 -10.947 1.00 46.53 84 LEU A N 1
ATOM 660 C CA . LEU A 1 84 ? 16.046 23.322 -11.283 1.00 46.53 84 LEU A CA 1
ATOM 661 C C . LEU A 1 84 ? 15.338 23.928 -10.060 1.00 46.53 84 LEU A C 1
ATOM 663 O O . LEU A 1 84 ? 14.768 25.014 -10.163 1.00 46.53 84 LEU A O 1
ATOM 667 N N . CYS A 1 85 ? 15.437 23.276 -8.895 1.00 41.69 85 CYS A N 1
ATOM 668 C CA . CYS A 1 85 ? 14.858 23.776 -7.648 1.00 41.69 85 CYS A CA 1
ATOM 669 C C . CYS A 1 85 ? 15.592 25.027 -7.119 1.00 41.69 85 CYS A C 1
ATOM 671 O O . CYS A 1 85 ? 14.941 25.976 -6.694 1.00 41.69 85 CYS A O 1
ATOM 673 N N . CYS A 1 86 ? 16.928 25.090 -7.210 1.00 39.84 86 CYS A N 1
ATOM 674 C CA . CYS A 1 86 ? 17.724 26.284 -6.882 1.00 39.84 86 CYS A CA 1
ATOM 675 C C . CYS A 1 86 ? 17.506 27.426 -7.888 1.00 39.84 86 CYS A C 1
ATOM 677 O O . CYS A 1 86 ? 17.579 28.597 -7.516 1.00 39.84 86 CYS A O 1
ATOM 679 N N . LEU A 1 87 ? 17.219 27.105 -9.153 1.00 44.41 87 LEU A N 1
ATOM 680 C CA . LEU A 1 87 ? 16.882 28.074 -10.202 1.00 44.41 87 LEU A CA 1
ATOM 681 C C . LEU A 1 87 ? 15.394 28.468 -10.202 1.00 44.41 87 LEU A C 1
ATOM 683 O O . LEU A 1 87 ? 15.014 29.334 -10.985 1.00 44.41 87 LEU A O 1
ATOM 687 N N . HIS A 1 88 ? 14.567 27.875 -9.330 1.00 46.06 88 HIS A N 1
ATOM 688 C CA . HIS A 1 88 ? 13.120 28.118 -9.232 1.00 46.06 88 HIS A CA 1
ATOM 689 C C . HIS A 1 88 ? 12.364 27.953 -10.567 1.00 46.06 88 HIS A C 1
ATOM 691 O O . HIS A 1 88 ? 11.418 28.685 -10.857 1.00 46.06 88 HIS A O 1
ATOM 697 N N . LEU A 1 89 ? 12.776 26.993 -11.397 1.00 41.41 89 LEU A N 1
ATOM 698 C CA . LEU A 1 89 ? 12.121 26.692 -12.670 1.00 41.41 89 LEU A CA 1
ATOM 699 C C . LEU A 1 89 ? 11.166 25.506 -12.492 1.00 41.41 89 LEU A C 1
ATOM 701 O O . LEU A 1 89 ? 11.607 24.377 -12.289 1.00 41.41 89 LEU A O 1
ATOM 705 N N . CYS A 1 90 ? 9.861 25.761 -12.602 1.00 43.53 90 CYS A N 1
ATOM 706 C CA . CYS A 1 90 ? 8.813 24.739 -12.542 1.00 43.53 90 CYS A CA 1
ATOM 707 C C . CYS A 1 90 ? 8.159 24.572 -13.921 1.00 43.53 90 CYS A C 1
ATOM 709 O O . CYS A 1 90 ? 7.660 25.546 -14.487 1.00 43.53 90 CYS A O 1
ATOM 711 N N . SER A 1 91 ? 8.116 23.346 -14.445 1.00 44.34 91 SER A N 1
ATOM 712 C CA . SER A 1 91 ? 7.329 22.983 -15.629 1.00 44.34 91 SER A CA 1
ATOM 713 C C . SER A 1 91 ? 6.168 22.071 -15.228 1.00 44.34 91 SER A C 1
ATOM 715 O O . SER A 1 91 ? 6.344 21.094 -14.506 1.00 44.34 91 SER A O 1
ATOM 717 N N . SER A 1 92 ? 4.958 22.387 -15.691 1.00 43.03 92 SER A N 1
ATOM 718 C CA . SER A 1 92 ? 3.780 21.527 -15.541 1.00 43.03 92 SER A CA 1
ATOM 719 C C . SER A 1 92 ? 3.648 20.625 -16.769 1.00 43.03 92 SER A C 1
ATOM 721 O O . SER A 1 92 ? 2.771 20.829 -17.610 1.00 43.03 92 SER A O 1
ATOM 723 N N . GLU A 1 93 ? 4.569 19.681 -16.944 1.00 45.81 93 GLU A N 1
ATOM 724 C CA . GLU A 1 93 ? 4.376 18.634 -17.953 1.00 45.81 93 GLU A CA 1
ATOM 725 C C . GLU A 1 93 ? 3.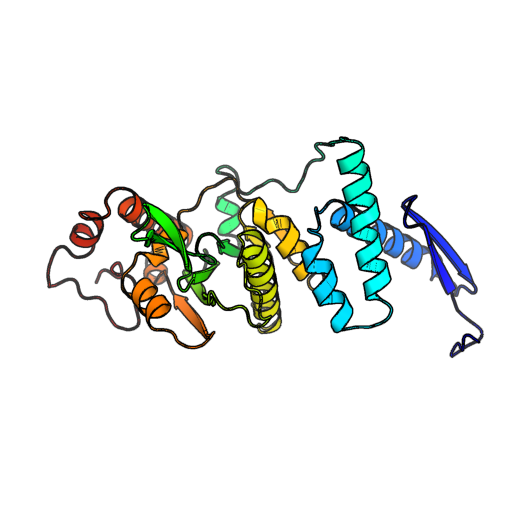219 17.704 -17.537 1.00 45.81 93 GLU A C 1
ATOM 727 O O . GLU A 1 93 ? 2.955 17.553 -16.338 1.00 45.81 93 GLU A O 1
ATOM 732 N N . PRO A 1 94 ? 2.494 17.095 -18.496 1.00 42.34 94 PRO A N 1
ATOM 733 C CA . PRO A 1 94 ? 1.414 16.172 -18.178 1.00 42.34 94 PRO A CA 1
ATOM 734 C C . PRO A 1 94 ? 2.000 14.899 -17.557 1.00 42.34 94 PRO A C 1
ATOM 736 O O . PRO A 1 94 ? 2.465 14.001 -18.257 1.00 42.34 94 PRO A O 1
ATOM 739 N N . THR A 1 95 ? 1.988 14.835 -16.227 1.00 60.06 95 THR A N 1
ATOM 740 C CA . THR A 1 95 ? 2.164 13.590 -15.474 1.00 60.06 95 THR A CA 1
ATOM 741 C C . THR A 1 95 ? 1.039 12.619 -15.823 1.00 60.06 95 THR A C 1
ATOM 743 O O . THR A 1 95 ? -0.028 13.030 -16.294 1.00 60.06 95 THR A O 1
ATOM 746 N N . GLU A 1 96 ? 1.265 11.317 -15.615 1.00 65.00 96 GLU A N 1
ATOM 747 C CA . GLU A 1 96 ? 0.177 10.346 -15.733 1.00 65.00 96 GLU A CA 1
ATOM 748 C C . GLU A 1 96 ? -1.035 10.826 -14.918 1.00 65.00 96 GLU A C 1
ATOM 750 O O . GLU A 1 96 ? -0.867 11.282 -13.780 1.00 65.00 96 GLU A O 1
ATOM 755 N N . PRO A 1 97 ? -2.253 10.776 -15.490 1.00 77.88 97 PRO A N 1
ATOM 756 C CA . PRO A 1 97 ? -3.415 11.384 -14.863 1.00 77.88 97 PRO A CA 1
ATOM 757 C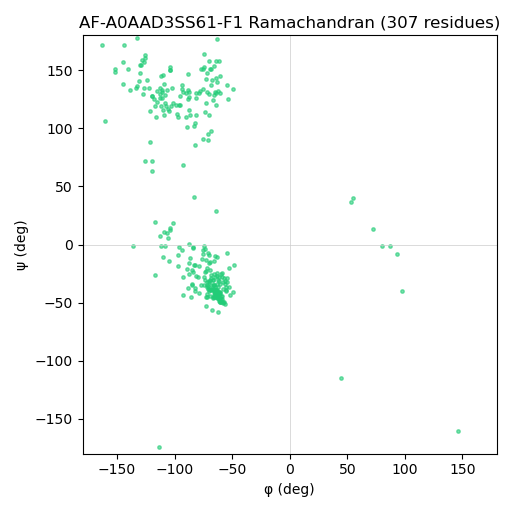 C . PRO A 1 97 ? -3.644 10.736 -13.506 1.00 77.88 97 PRO A C 1
ATOM 759 O O . PRO A 1 97 ? -3.673 9.514 -13.410 1.00 77.88 97 PRO A O 1
ATOM 762 N N . TYR A 1 98 ? -3.824 11.523 -12.452 1.00 84.94 98 TYR A N 1
ATOM 763 C CA . TYR A 1 98 ? -4.066 10.962 -11.127 1.00 84.94 98 TYR A CA 1
ATOM 764 C C . TYR A 1 98 ? -5.387 10.191 -11.083 1.00 84.94 98 TYR A C 1
ATOM 766 O O . TYR A 1 98 ? -6.292 10.398 -11.897 1.00 84.94 98 TYR A O 1
ATOM 774 N N . LEU A 1 99 ? -5.506 9.282 -10.117 1.00 85.81 99 LEU A N 1
ATOM 775 C CA . LEU A 1 99 ? -6.782 8.669 -9.798 1.00 85.81 99 LEU A CA 1
ATOM 776 C C . LEU A 1 99 ? -7.742 9.754 -9.288 1.00 85.81 99 LEU A C 1
ATOM 778 O O . LEU A 1 99 ? -7.487 10.410 -8.277 1.00 85.81 99 LEU A O 1
ATOM 782 N N . SER A 1 100 ? -8.848 9.914 -9.998 1.00 86.81 100 SER A N 1
ATOM 783 C CA . SER A 1 100 ? -9.914 10.881 -9.785 1.00 86.81 100 SER A CA 1
ATOM 784 C C . SER A 1 100 ? -11.273 10.178 -9.863 1.00 86.81 100 SER A C 1
ATOM 786 O O . SER A 1 100 ? -11.377 8.978 -10.125 1.00 86.81 100 SER A O 1
ATOM 788 N N . SER A 1 101 ? -12.356 10.921 -9.646 1.00 83.81 101 SER A N 1
ATOM 789 C CA . SER A 1 101 ? -13.715 10.380 -9.780 1.00 83.81 101 SER A CA 1
ATOM 790 C C . SER A 1 101 ? -14.044 9.922 -11.206 1.00 83.81 101 SER A C 1
ATOM 792 O O . SER A 1 101 ? -14.890 9.049 -11.379 1.00 83.81 101 SER A O 1
ATOM 794 N N . GLN A 1 102 ? -13.368 10.472 -12.220 1.00 84.94 102 GLN A N 1
ATOM 795 C CA . GLN A 1 102 ? -13.629 10.169 -13.629 1.00 84.94 102 GLN A CA 1
ATOM 796 C C . GLN A 1 102 ? -13.042 8.818 -14.057 1.00 84.94 102 GLN A C 1
ATOM 798 O O . GLN A 1 102 ? -13.647 8.118 -14.863 1.00 84.94 102 GLN A O 1
ATOM 803 N N . ASN A 1 103 ? -11.890 8.431 -13.501 1.00 87.56 103 ASN A N 1
ATOM 804 C CA . ASN A 1 103 ? -11.187 7.186 -13.835 1.00 87.56 103 ASN A CA 1
ATOM 805 C C . ASN A 1 103 ? -11.236 6.140 -12.704 1.00 87.56 103 ASN A C 1
ATOM 807 O O . ASN A 1 103 ? -10.579 5.104 -12.778 1.00 87.56 103 ASN A O 1
ATOM 811 N N . TYR A 1 104 ? -12.063 6.362 -11.680 1.00 84.75 104 TYR A N 1
ATOM 812 C CA . TYR A 1 104 ? -12.219 5.464 -10.533 1.00 84.75 104 TYR A CA 1
ATOM 813 C C . TYR A 1 104 ? -12.574 4.018 -10.916 1.00 84.75 104 TYR A C 1
ATOM 815 O O . TYR A 1 104 ? -12.207 3.077 -10.217 1.00 84.75 104 TYR A O 1
ATOM 823 N N . GLY A 1 105 ? -13.256 3.821 -12.049 1.00 86.12 105 GLY A N 1
ATOM 824 C CA . GLY A 1 105 ? -13.578 2.491 -12.574 1.00 86.12 105 GLY A CA 1
ATOM 825 C C . GLY A 1 105 ? -12.350 1.651 -12.955 1.00 86.12 105 GLY A C 1
ATOM 826 O O . GLY A 1 105 ? -12.410 0.426 -12.862 1.00 86.12 105 GLY A O 1
ATOM 827 N N . GLU A 1 106 ? -11.223 2.278 -13.315 1.00 87.06 106 GLU A N 1
ATOM 828 C CA . GLU A 1 106 ? -9.977 1.587 -13.702 1.00 87.06 106 GLU A CA 1
ATOM 829 C C . GLU A 1 106 ? -9.414 0.723 -12.567 1.00 87.06 106 GLU A C 1
ATOM 831 O O . GLU A 1 106 ? -8.788 -0.311 -12.813 1.00 87.06 106 GLU A O 1
ATOM 836 N N . VAL A 1 107 ? -9.704 1.109 -11.322 1.00 89.06 107 VAL A N 1
ATOM 837 C CA . VAL A 1 107 ? -9.308 0.411 -10.091 1.00 89.06 107 VAL A CA 1
ATOM 838 C C . VAL A 1 107 ? -9.858 -1.021 -10.038 1.00 89.06 107 VAL A C 1
ATOM 840 O O . VAL A 1 107 ? -9.271 -1.893 -9.403 1.00 89.06 107 VAL A O 1
ATOM 843 N N . PHE A 1 108 ? -10.965 -1.281 -10.738 1.00 91.31 108 PHE A N 1
ATOM 844 C CA . PHE A 1 108 ? -11.635 -2.584 -10.795 1.00 91.31 108 PHE A CA 1
ATOM 845 C C . PHE A 1 108 ? -11.383 -3.333 -12.103 1.00 91.31 108 PHE A C 1
ATOM 847 O O . PHE A 1 108 ? -12.080 -4.303 -12.407 1.00 91.31 108 PHE A O 1
ATOM 854 N N . SER A 1 109 ? -10.399 -2.885 -12.883 1.00 89.81 109 SER A N 1
ATOM 855 C CA . SER A 1 109 ? -9.954 -3.578 -14.086 1.00 89.81 109 SER A CA 1
ATOM 856 C C . SER A 1 109 ? -9.383 -4.966 -13.771 1.00 89.81 109 SER A C 1
ATOM 858 O O . SER A 1 109 ? -9.257 -5.393 -12.620 1.00 89.81 109 SER A O 1
ATOM 860 N N . ASN A 1 110 ? -9.016 -5.705 -14.822 1.00 89.19 110 ASN A N 1
ATOM 861 C CA . ASN A 1 110 ? -8.443 -7.032 -14.639 1.00 89.19 110 ASN A CA 1
ATOM 862 C C . ASN A 1 110 ? -7.024 -7.026 -14.037 1.00 89.19 110 ASN A C 1
ATOM 864 O O . ASN A 1 110 ? -6.520 -8.090 -13.676 1.00 89.19 110 ASN A O 1
ATOM 868 N N . LEU A 1 111 ? -6.395 -5.855 -13.926 1.00 91.62 111 LEU A N 1
ATOM 869 C CA . LEU A 1 111 ? -5.051 -5.691 -13.389 1.00 91.62 111 LEU A CA 1
ATOM 870 C C . LEU A 1 111 ? -5.033 -5.853 -11.863 1.00 91.62 111 LEU A C 1
ATOM 872 O O . LEU A 1 111 ? -6.016 -5.582 -11.174 1.00 91.62 111 LEU A O 1
ATOM 876 N N . ILE A 1 112 ? -3.888 -6.282 -11.330 1.00 93.75 112 ILE A N 1
ATOM 877 C CA . ILE A 1 112 ? -3.636 -6.259 -9.888 1.00 93.75 112 ILE A CA 1
ATOM 878 C C . ILE A 1 112 ? -3.201 -4.841 -9.532 1.00 93.75 112 ILE A C 1
ATOM 880 O O . ILE A 1 112 ? -2.127 -4.396 -9.943 1.00 93.75 112 ILE A O 1
ATOM 884 N N . ILE A 1 113 ? -4.059 -4.142 -8.796 1.00 95.06 113 ILE A N 1
ATOM 885 C CA . ILE A 1 113 ? -3.844 -2.761 -8.367 1.00 95.06 113 ILE A CA 1
ATOM 886 C C . ILE A 1 113 ? -3.738 -2.752 -6.849 1.00 95.06 113 ILE A C 1
ATOM 888 O O . ILE A 1 113 ? -4.575 -3.349 -6.172 1.00 95.06 113 ILE A O 1
ATOM 892 N N . TRP A 1 114 ? -2.721 -2.085 -6.309 1.00 95.88 114 TRP A N 1
ATOM 893 C CA . TRP A 1 114 ? -2.568 -1.900 -4.867 1.00 95.88 114 TRP A CA 1
ATOM 894 C C . TRP A 1 114 ? -2.742 -0.441 -4.482 1.00 95.88 114 TRP A C 1
ATOM 896 O O . TRP A 1 114 ? -2.149 0.438 -5.095 1.00 95.88 114 TRP A O 1
ATOM 906 N N . PHE A 1 115 ? -3.502 -0.190 -3.425 1.00 94.81 115 PHE A N 1
ATOM 907 C CA . PHE A 1 115 ? -3.450 1.060 -2.683 1.00 94.81 115 PHE A CA 1
ATOM 908 C C . PHE A 1 115 ? -2.401 0.955 -1.589 1.00 94.81 115 PHE A C 1
ATOM 910 O O . PHE A 1 115 ? -2.401 -0.021 -0.843 1.00 94.81 115 PHE A O 1
ATOM 917 N N . VAL A 1 116 ? -1.548 1.967 -1.473 1.00 93.50 116 VAL A N 1
ATOM 918 C CA . VAL A 1 116 ? -0.574 2.094 -0.385 1.00 93.50 116 VAL A CA 1
ATOM 919 C C . VAL A 1 116 ? -0.914 3.345 0.414 1.00 93.50 116 VAL A C 1
ATOM 921 O O . VAL A 1 116 ? -0.897 4.450 -0.125 1.00 93.50 116 VAL A O 1
ATOM 924 N N . ASP A 1 117 ? -1.219 3.172 1.699 1.00 90.00 117 ASP A N 1
ATOM 925 C CA . ASP A 1 117 ? -1.437 4.267 2.645 1.00 90.00 117 ASP A CA 1
ATOM 926 C C . ASP A 1 117 ? -0.360 4.241 3.739 1.00 90.00 117 ASP A C 1
ATOM 928 O O . ASP A 1 117 ? -0.184 3.251 4.456 1.00 90.00 117 ASP A O 1
ATOM 932 N N . ASN A 1 118 ? 0.361 5.357 3.863 1.00 87.00 118 ASN A N 1
ATOM 933 C CA . ASN A 1 118 ? 1.424 5.561 4.842 1.00 87.00 118 ASN A CA 1
ATOM 934 C C . ASN A 1 118 ? 1.010 6.486 6.007 1.00 87.00 118 ASN A C 1
ATOM 936 O O . ASN A 1 118 ? 1.830 6.809 6.869 1.00 87.00 118 ASN A O 1
ATOM 940 N N . THR A 1 119 ? -0.258 6.909 6.074 1.00 85.44 119 THR A N 1
ATOM 941 C CA . THR A 1 119 ? -0.747 7.924 7.029 1.00 85.44 119 THR A CA 1
ATOM 942 C C . THR A 1 119 ? -0.525 7.546 8.498 1.00 85.44 119 THR A C 1
ATOM 944 O O . THR A 1 119 ? -0.412 8.418 9.361 1.00 85.44 119 THR A O 1
ATOM 947 N N . LYS A 1 120 ? -0.479 6.248 8.820 1.00 85.44 120 LYS A N 1
ATOM 948 C CA . LYS A 1 120 ? -0.353 5.736 10.197 1.00 85.44 120 LYS A CA 1
ATOM 949 C C . LYS A 1 120 ? 0.933 4.948 10.450 1.00 85.44 120 LYS A C 1
ATOM 951 O O . LYS A 1 120 ? 1.007 4.237 11.449 1.00 85.44 120 LYS A O 1
ATOM 956 N N . VAL A 1 121 ? 1.944 5.122 9.601 1.00 85.00 121 VAL A N 1
ATOM 957 C CA . VAL A 1 121 ? 3.271 4.501 9.762 1.00 85.00 121 VAL A CA 1
ATOM 958 C C . VAL A 1 121 ? 4.041 5.150 10.904 1.00 85.00 121 VAL A C 1
ATOM 960 O O . VAL A 1 121 ? 4.582 4.458 11.760 1.00 85.00 121 VAL A O 1
ATOM 963 N N . TYR A 1 122 ? 4.028 6.482 10.966 1.00 80.50 122 TYR A N 1
ATOM 964 C CA . TYR A 1 122 ? 4.585 7.232 12.084 1.00 80.50 122 TYR A CA 1
ATOM 965 C C . TYR A 1 122 ? 3.461 7.836 12.918 1.00 80.50 122 TYR A C 1
ATOM 967 O O . TYR A 1 122 ? 2.660 8.639 12.435 1.00 80.50 122 TYR A O 1
ATOM 975 N N . ARG A 1 123 ? 3.388 7.444 14.189 1.00 79.56 123 ARG A N 1
ATOM 976 C CA . ARG A 1 123 ? 2.370 7.914 15.127 1.00 79.56 123 ARG A CA 1
ATOM 977 C C . ARG A 1 123 ? 3.034 8.369 16.415 1.00 79.56 123 ARG A C 1
ATOM 979 O O . ARG A 1 123 ? 3.958 7.732 16.911 1.00 79.56 123 ARG A O 1
ATOM 986 N N . VAL A 1 124 ? 2.521 9.456 16.981 1.00 79.88 124 VAL A N 1
ATOM 987 C CA . VAL A 1 124 ? 2.993 10.009 18.252 1.00 79.88 124 VAL A CA 1
ATOM 988 C C . VAL A 1 124 ? 1.829 10.273 19.191 1.00 79.88 124 VAL A C 1
ATOM 990 O O . VAL A 1 124 ? 0.731 10.632 18.771 1.00 79.88 124 VAL A O 1
ATOM 993 N N . THR A 1 125 ? 2.093 10.113 20.478 1.00 83.75 125 THR A N 1
ATOM 994 C CA . THR A 1 125 ? 1.235 10.550 21.574 1.00 83.75 125 THR A CA 1
ATOM 995 C C . THR A 1 125 ? 1.863 11.769 22.229 1.00 83.75 125 THR A C 1
ATOM 997 O O . THR A 1 125 ? 3.067 11.808 22.485 1.00 83.75 125 THR A O 1
ATOM 1000 N N . LEU A 1 126 ? 1.057 12.797 22.465 1.00 85.75 126 LEU A N 1
ATOM 1001 C CA . LEU A 1 126 ? 1.502 14.014 23.131 1.00 85.75 126 LEU A CA 1
ATOM 1002 C C . LEU A 1 126 ? 1.352 13.840 24.640 1.00 85.75 126 LEU A C 1
ATOM 1004 O O . LEU A 1 126 ? 0.291 13.444 25.118 1.00 85.75 126 LEU A O 1
ATOM 1008 N N . HIS A 1 127 ? 2.401 14.160 25.387 1.00 85.31 127 HIS A N 1
ATOM 1009 C CA . HIS A 1 127 ? 2.372 14.219 26.841 1.00 85.31 127 HIS A CA 1
ATOM 1010 C C . HIS A 1 127 ? 2.882 15.579 27.307 1.00 85.31 127 HIS A C 1
ATOM 1012 O O . HIS A 1 127 ? 3.892 16.081 26.814 1.00 85.31 127 HIS A O 1
ATOM 1018 N N . LYS A 1 128 ? 2.165 16.184 28.255 1.00 88.94 128 LYS A N 1
ATOM 1019 C CA . LYS A 1 128 ? 2.610 17.408 28.922 1.00 88.94 128 LYS A CA 1
ATOM 1020 C C . LYS A 1 128 ? 3.594 17.030 30.023 1.00 88.94 128 LYS A C 1
ATOM 1022 O O . LYS A 1 128 ? 3.276 16.185 30.859 1.00 88.94 128 LYS A O 1
ATOM 1027 N N . THR A 1 129 ? 4.782 17.619 30.008 1.00 86.81 129 THR A N 1
ATOM 1028 C CA . THR A 1 129 ? 5.722 17.521 31.124 1.00 86.81 129 THR A CA 1
ATOM 1029 C C . THR A 1 129 ? 5.248 18.391 32.283 1.00 86.81 129 THR A C 1
ATOM 1031 O O . THR A 1 129 ? 4.407 19.276 32.115 1.00 86.81 129 THR A O 1
ATOM 1034 N N . PHE A 1 130 ? 5.803 18.147 33.470 1.00 86.00 130 PHE A N 1
ATOM 1035 C CA . PHE A 1 130 ? 5.513 18.943 34.663 1.00 86.00 130 PHE A CA 1
ATOM 1036 C C . PHE A 1 130 ? 5.830 20.439 34.469 1.00 86.00 130 PHE A C 1
ATOM 1038 O O . PHE A 1 130 ? 5.114 21.295 34.973 1.00 86.00 130 PHE A O 1
ATOM 1045 N N . GLU A 1 131 ? 6.843 20.751 33.660 1.00 88.38 131 GLU A N 1
ATOM 1046 C CA . GLU A 1 131 ? 7.250 22.115 33.285 1.00 88.38 131 GLU A CA 1
ATOM 1047 C C . GLU A 1 131 ? 6.302 22.790 32.272 1.00 88.38 131 GLU A C 1
ATOM 1049 O O . GLU A 1 131 ? 6.525 23.930 31.879 1.00 88.38 131 GLU A O 1
ATOM 1054 N N . GLY A 1 132 ? 5.255 22.093 31.816 1.00 88.06 132 GLY A N 1
ATOM 1055 C CA . GLY A 1 132 ? 4.293 22.597 30.833 1.00 88.06 132 GLY A CA 1
ATOM 1056 C C . GLY A 1 132 ? 4.692 22.379 29.369 1.00 88.06 132 GLY A C 1
ATOM 1057 O O . GLY A 1 132 ? 3.905 22.703 28.478 1.00 88.0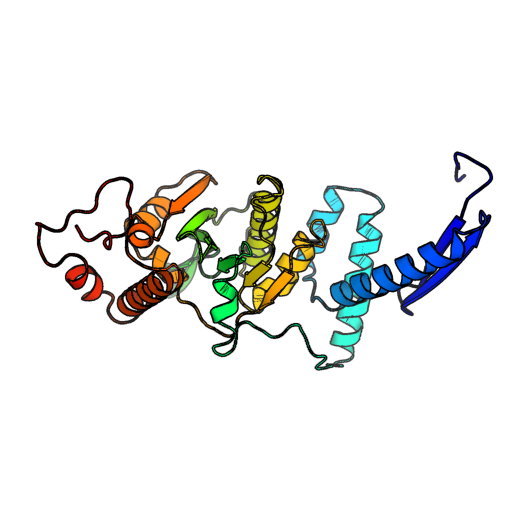6 132 GLY A O 1
ATOM 1058 N N . ASN A 1 133 ? 5.858 21.783 29.099 1.00 87.81 133 ASN A N 1
ATOM 1059 C CA . ASN A 1 133 ? 6.304 21.477 27.739 1.00 87.81 133 ASN A CA 1
ATOM 1060 C C . ASN A 1 133 ? 5.506 20.307 27.142 1.00 87.81 133 ASN A C 1
ATOM 1062 O O . ASN A 1 133 ? 5.177 19.336 27.825 1.00 87.81 133 ASN A O 1
ATOM 1066 N N . LEU A 1 134 ? 5.194 20.381 25.846 1.00 84.75 134 LEU A N 1
ATOM 1067 C CA . LEU A 1 134 ? 4.571 19.286 25.101 1.00 84.75 134 LEU A CA 1
ATOM 1068 C C . LEU A 1 134 ? 5.659 18.406 24.490 1.00 84.75 134 LEU A C 1
ATOM 1070 O O . LEU A 1 134 ? 6.313 18.803 23.530 1.00 84.75 134 LEU A O 1
ATOM 1074 N N . ASN A 1 135 ? 5.808 17.194 25.009 1.00 82.25 135 ASN A N 1
ATOM 1075 C CA . ASN A 1 135 ? 6.712 16.198 24.455 1.00 82.25 135 ASN A CA 1
ATOM 1076 C C . ASN A 1 135 ? 5.925 15.133 23.679 1.00 82.25 135 ASN A C 1
ATOM 1078 O O . ASN A 1 135 ? 4.783 14.799 24.004 1.00 82.25 135 ASN A O 1
ATOM 1082 N N . THR A 1 136 ? 6.545 14.555 22.655 1.00 82.06 136 THR A N 1
ATOM 1083 C CA . THR A 1 136 ? 5.974 13.464 21.858 1.00 82.06 136 THR A CA 1
ATOM 1084 C C . THR A 1 136 ? 6.594 12.128 22.262 1.00 82.06 136 THR A C 1
ATOM 1086 O O . THR A 1 136 ? 7.805 12.008 22.426 1.00 82.06 136 THR A O 1
ATOM 1089 N N . LYS A 1 137 ? 5.760 11.102 22.441 1.00 80.88 137 LYS A N 1
ATOM 1090 C CA . LYS A 1 137 ? 6.172 9.702 22.583 1.00 80.88 137 LYS A CA 1
ATOM 1091 C C . LYS A 1 137 ? 5.708 8.944 21.353 1.00 80.88 137 LYS A C 1
ATOM 1093 O O . LYS A 1 137 ? 4.502 8.925 21.095 1.00 80.88 137 LYS A O 1
ATOM 1098 N N . PRO A 1 138 ? 6.614 8.350 20.576 1.00 80.06 138 PRO A N 1
ATOM 1099 C CA . PRO A 1 138 ? 6.197 7.613 19.405 1.00 80.06 138 PRO A CA 1
ATOM 1100 C C . PRO A 1 138 ? 5.517 6.301 19.823 1.00 80.06 138 PRO A C 1
ATOM 1102 O O . PRO A 1 138 ? 5.837 5.723 20.861 1.00 80.06 138 PRO A O 1
ATOM 1105 N N . ILE A 1 139 ? 4.543 5.869 19.030 1.00 84.25 139 ILE A N 1
ATOM 1106 C CA . ILE A 1 139 ? 3.790 4.625 19.220 1.00 84.25 139 ILE A CA 1
ATOM 1107 C C . ILE A 1 139 ? 3.870 3.790 17.945 1.00 84.25 139 ILE A C 1
ATOM 1109 O O . ILE A 1 139 ? 4.142 4.331 16.871 1.00 84.25 139 ILE A O 1
ATOM 1113 N N . ASN A 1 140 ? 3.599 2.492 18.061 1.00 86.75 140 ASN A N 1
ATOM 1114 C CA . ASN A 1 140 ? 3.588 1.586 16.918 1.00 86.75 140 ASN A CA 1
ATOM 1115 C C . ASN A 1 140 ? 2.645 2.091 15.820 1.00 86.75 140 ASN A C 1
ATOM 1117 O O . ASN A 1 140 ? 1.529 2.570 16.076 1.00 86.75 140 ASN A O 1
ATOM 1121 N N . GLY A 1 141 ? 3.125 1.981 14.591 1.00 88.50 141 GLY A N 1
ATOM 1122 C CA . GLY A 1 141 ? 2.390 2.297 13.385 1.00 88.50 141 GLY A CA 1
ATOM 1123 C C . GLY A 1 141 ? 2.120 1.055 12.554 1.00 88.50 141 GLY A C 1
ATOM 1124 O O . GLY A 1 141 ? 2.388 -0.081 12.959 1.00 88.50 141 GLY A O 1
ATOM 1125 N N . ALA A 1 142 ? 1.550 1.286 11.380 1.00 89.81 142 ALA A N 1
ATOM 1126 C CA . ALA A 1 142 ? 1.442 0.256 10.368 1.00 89.81 142 ALA A CA 1
ATOM 1127 C C . ALA A 1 142 ? 1.418 0.854 8.964 1.00 89.81 142 ALA A C 1
ATOM 1129 O O . ALA A 1 142 ? 0.876 1.942 8.743 1.00 89.81 142 ALA A O 1
ATOM 1130 N N . ILE A 1 143 ? 1.966 0.093 8.024 1.00 91.50 143 ILE A N 1
ATOM 1131 C CA . ILE A 1 143 ? 1.831 0.307 6.588 1.00 91.50 143 ILE A CA 1
ATOM 1132 C C . ILE A 1 143 ? 0.606 -0.476 6.121 1.00 91.50 143 ILE A C 1
ATOM 1134 O O . ILE A 1 143 ? 0.460 -1.664 6.428 1.00 91.50 143 ILE A O 1
ATOM 1138 N N . PHE A 1 144 ? -0.268 0.191 5.372 1.00 92.12 144 PHE A N 1
ATOM 1139 C CA . PHE A 1 144 ? -1.495 -0.397 4.854 1.00 92.12 144 PHE A CA 1
ATOM 1140 C C . PHE A 1 144 ? -1.395 -0.559 3.336 1.00 92.12 144 PHE A C 1
ATOM 1142 O O . PHE A 1 144 ? -1.307 0.431 2.610 1.00 92.12 144 PHE A O 1
ATOM 1149 N N . ILE A 1 145 ? -1.420 -1.806 2.859 1.00 94.56 145 ILE A N 1
ATOM 1150 C CA . ILE A 1 145 ? -1.416 -2.141 1.430 1.00 94.56 145 ILE A CA 1
ATOM 1151 C C . ILE A 1 145 ? -2.688 -2.922 1.120 1.00 94.56 145 ILE A C 1
ATOM 1153 O O . ILE A 1 145 ? -2.975 -3.916 1.783 1.00 94.56 145 ILE A O 1
ATOM 1157 N N . PHE A 1 146 ? -3.456 -2.499 0.122 1.00 94.75 146 PHE A N 1
ATOM 1158 C CA . PHE A 1 146 ? -4.791 -3.039 -0.116 1.00 94.75 146 PHE A CA 1
ATOM 1159 C C . PHE A 1 146 ? -5.100 -3.271 -1.593 1.00 94.75 146 PHE A C 1
ATOM 1161 O O . PHE A 1 146 ? -4.910 -2.386 -2.422 1.00 94.75 146 PHE A O 1
ATOM 1168 N N . ASN A 1 147 ? -5.642 -4.447 -1.908 1.00 95.25 147 ASN A N 1
ATOM 1169 C CA . ASN A 1 147 ? -6.162 -4.792 -3.222 1.00 95.25 147 ASN A CA 1
ATOM 1170 C C . ASN A 1 147 ? -7.694 -4.577 -3.262 1.00 95.25 147 ASN A C 1
ATOM 1172 O O . ASN A 1 147 ? -8.442 -5.371 -2.686 1.00 95.25 147 ASN A O 1
ATOM 1176 N N . PRO A 1 148 ? -8.186 -3.557 -3.987 1.00 93.81 148 PRO A N 1
ATOM 1177 C CA . PRO A 1 148 ? -9.603 -3.194 -4.056 1.00 93.81 148 PRO A CA 1
ATOM 1178 C C . PRO A 1 148 ? -10.450 -4.172 -4.873 1.00 93.81 148 PRO A C 1
ATOM 1180 O O . PRO A 1 148 ? -11.676 -4.122 -4.825 1.00 93.81 148 PRO A O 1
ATOM 1183 N N . ARG A 1 149 ? -9.830 -5.072 -5.642 1.00 93.69 149 ARG A N 1
ATOM 1184 C CA . ARG A 1 149 ? -10.563 -6.082 -6.403 1.00 93.69 149 ARG A CA 1
ATOM 1185 C C . ARG A 1 149 ? -10.856 -7.314 -5.560 1.00 93.69 149 ARG A C 1
ATOM 1187 O O . ARG A 1 149 ? -11.968 -7.831 -5.611 1.00 93.69 149 ARG A O 1
ATOM 1194 N N . THR A 1 150 ? -9.858 -7.794 -4.824 1.00 92.38 150 THR A N 1
ATOM 1195 C CA . THR A 1 150 ? -9.951 -9.047 -4.061 1.00 92.38 150 THR A CA 1
ATOM 1196 C C . THR A 1 150 ? -10.295 -8.834 -2.593 1.00 92.38 150 THR A C 1
ATOM 1198 O O . THR A 1 150 ? -10.717 -9.780 -1.940 1.00 92.38 150 THR A O 1
ATOM 1201 N N . GLY A 1 151 ? -10.114 -7.623 -2.062 1.00 91.81 151 GLY A N 1
ATOM 1202 C CA . GLY A 1 151 ? -10.236 -7.346 -0.630 1.00 91.81 151 GLY A CA 1
ATOM 1203 C C . GLY A 1 151 ? -8.994 -7.733 0.173 1.00 91.81 151 GLY A C 1
ATOM 1204 O O . GLY A 1 151 ? -8.953 -7.506 1.382 1.00 91.81 151 GLY A O 1
ATOM 1205 N N . GLN A 1 152 ? -7.972 -8.296 -0.480 1.00 92.75 152 GLN A N 1
ATOM 1206 C CA . GLN A 1 152 ? -6.736 -8.711 0.167 1.00 92.75 152 GLN A CA 1
ATOM 1207 C C . GLN A 1 152 ? -5.979 -7.493 0.697 1.00 92.75 152 GLN A C 1
ATOM 1209 O O . GLN A 1 152 ? -5.718 -6.538 -0.035 1.00 92.75 152 GLN A O 1
ATOM 1214 N N . GLN A 1 153 ? -5.598 -7.544 1.965 1.00 92.62 153 GLN A N 1
ATOM 1215 C CA . GLN A 1 153 ? -4.877 -6.486 2.642 1.00 92.62 153 GLN A CA 1
ATOM 1216 C C . GLN A 1 153 ? -3.615 -7.038 3.297 1.00 92.62 153 GLN A C 1
ATOM 1218 O O . GLN A 1 153 ? -3.666 -8.007 4.050 1.00 92.62 153 GLN A O 1
ATOM 1223 N N . PHE A 1 154 ? -2.490 -6.381 3.042 1.00 93.31 154 PHE A N 1
ATOM 1224 C CA . PHE A 1 154 ? -1.245 -6.603 3.759 1.00 93.31 154 PHE A CA 1
ATOM 1225 C C . PHE A 1 154 ? -1.078 -5.484 4.786 1.00 93.31 154 PHE A C 1
ATOM 1227 O O . PHE A 1 154 ? -1.076 -4.296 4.449 1.00 93.31 154 PHE A O 1
ATOM 1234 N N . LEU A 1 155 ? -0.967 -5.871 6.054 1.00 91.12 155 LEU A N 1
ATOM 1235 C CA . LEU A 1 155 ? -0.666 -4.980 7.163 1.00 91.12 155 LEU A CA 1
ATOM 1236 C C . LEU A 1 155 ? 0.746 -5.279 7.650 1.00 91.12 155 LEU A C 1
ATOM 1238 O O . LEU A 1 155 ? 0.987 -6.332 8.239 1.00 91.12 155 LEU A O 1
ATOM 1242 N N . LYS A 1 156 ? 1.679 -4.356 7.441 1.00 90.12 156 LYS A N 1
ATOM 1243 C CA . LYS A 1 156 ? 3.010 -4.454 8.046 1.00 90.12 156 LYS A CA 1
ATOM 1244 C C . LYS A 1 156 ? 3.034 -3.573 9.283 1.00 90.12 156 LYS A C 1
ATOM 1246 O O . LYS A 1 156 ? 2.788 -2.373 9.178 1.00 90.12 156 LYS A O 1
ATOM 1251 N N . THR A 1 157 ? 3.289 -4.159 10.450 1.00 87.88 157 THR A N 1
ATOM 1252 C CA . THR A 1 157 ? 3.512 -3.374 11.670 1.00 87.88 157 THR A CA 1
ATOM 1253 C C . THR A 1 157 ? 4.825 -2.605 11.542 1.00 87.88 157 THR A C 1
ATOM 1255 O O . THR A 1 157 ? 5.785 -3.132 10.985 1.00 87.88 157 THR A O 1
ATOM 1258 N N . SER A 1 158 ? 4.863 -1.362 12.027 1.00 82.12 158 SER A N 1
ATOM 1259 C CA . SER A 1 158 ? 6.068 -0.524 12.069 1.00 82.12 158 SER A CA 1
ATOM 1260 C C . SER A 1 158 ? 6.341 -0.056 13.499 1.00 82.12 158 SER A C 1
ATOM 1262 O O . SER A 1 158 ? 5.411 0.269 14.248 1.00 82.12 158 SER A O 1
ATOM 1264 N N . TYR A 1 159 ? 7.616 -0.009 13.893 1.00 72.88 159 TYR A N 1
ATOM 1265 C CA . TYR A 1 159 ? 8.024 0.476 15.214 1.00 72.88 159 TYR A CA 1
ATOM 1266 C C . TYR A 1 159 ? 8.623 1.874 15.145 1.00 72.88 159 TYR A C 1
ATOM 1268 O O . TYR A 1 159 ? 9.306 2.211 14.185 1.00 72.88 159 TYR A O 1
ATOM 1276 N N . PRO A 1 160 ? 8.467 2.664 16.219 1.00 60.34 160 PRO A N 1
ATOM 1277 C CA . PRO A 1 160 ? 9.198 3.912 16.404 1.00 60.34 160 PRO A CA 1
ATOM 1278 C C . PRO A 1 160 ? 10.718 3.802 16.362 1.00 60.34 160 PRO A C 1
ATOM 1280 O O . PRO A 1 160 ? 11.401 4.775 16.052 1.00 60.34 160 PRO A O 1
ATOM 1283 N N . GLN A 1 161 ? 11.240 2.659 16.810 1.00 55.56 161 GLN A N 1
ATOM 1284 C CA . GLN A 1 161 ? 12.663 2.383 16.815 1.00 55.56 161 GLN A CA 1
ATOM 1285 C C . GLN A 1 161 ? 13.010 1.751 15.480 1.00 55.56 161 GLN A C 1
ATOM 1287 O O . GLN A 1 161 ? 12.767 0.569 15.248 1.00 55.56 161 GLN A O 1
ATOM 1292 N N . ASN A 1 162 ? 13.568 2.570 14.598 1.00 51.69 162 ASN A N 1
ATOM 1293 C CA . ASN A 1 162 ? 14.086 2.097 13.330 1.00 51.69 162 ASN A CA 1
ATOM 1294 C C . ASN A 1 162 ? 15.198 1.070 13.581 1.00 51.69 162 ASN A C 1
ATOM 1296 O O . ASN A 1 162 ? 16.048 1.267 14.454 1.00 51.69 162 ASN A O 1
ATOM 1300 N N . SER A 1 163 ? 15.287 0.067 12.709 1.00 45.03 163 SER A N 1
ATOM 1301 C CA . SER A 1 163 ? 16.417 -0.874 12.584 1.00 45.03 163 SER A CA 1
ATOM 1302 C C . SER A 1 163 ? 17.788 -0.201 12.379 1.00 45.03 163 SER A C 1
ATOM 1304 O O . SER A 1 163 ? 18.821 -0.860 12.408 1.00 45.03 163 SER A O 1
ATOM 1306 N N . LEU A 1 164 ? 17.802 1.121 12.189 1.00 41.44 164 LEU A N 1
ATOM 1307 C CA . LEU A 1 164 ? 18.954 1.946 11.833 1.00 41.44 164 LEU A CA 1
ATOM 1308 C C . LEU A 1 164 ? 19.394 2.916 12.952 1.00 41.44 164 LEU A C 1
ATOM 1310 O O . LEU A 1 164 ? 20.228 3.782 12.711 1.00 41.44 164 LEU A O 1
ATOM 1314 N N . GLY A 1 165 ? 18.823 2.824 14.162 1.00 43.97 165 GLY A N 1
ATOM 1315 C CA . GLY A 1 165 ? 19.300 3.579 15.337 1.00 43.97 165 GLY A CA 1
ATOM 1316 C C . GLY A 1 165 ? 19.016 5.090 15.334 1.00 43.97 165 GLY A C 1
ATOM 1317 O O . GLY A 1 165 ? 19.579 5.825 16.146 1.00 43.97 165 GLY A O 1
ATOM 1318 N N . TRP A 1 166 ? 18.146 5.580 14.446 1.00 42.62 166 TRP A N 1
ATOM 1319 C CA . TRP A 1 166 ? 17.801 7.003 14.368 1.00 42.62 166 TRP A CA 1
ATOM 1320 C C . TRP A 1 166 ? 16.966 7.442 15.572 1.00 42.62 166 TRP A C 1
ATOM 1322 O O . TRP A 1 166 ? 15.931 6.860 15.884 1.00 42.62 166 TRP A O 1
ATOM 1332 N N . THR A 1 167 ? 17.383 8.534 16.211 1.00 41.97 167 THR A N 1
ATOM 1333 C CA . THR A 1 167 ? 16.698 9.123 17.374 1.00 41.97 167 THR A CA 1
ATOM 1334 C C . THR A 1 167 ? 15.585 10.103 16.996 1.00 41.97 167 THR A C 1
ATOM 1336 O O . THR A 1 167 ? 14.784 10.482 17.849 1.00 41.97 167 THR A O 1
ATOM 1339 N N . LYS A 1 168 ? 15.499 10.508 15.720 1.00 49.34 168 LYS A N 1
ATOM 1340 C CA . LYS A 1 168 ? 14.453 11.396 15.189 1.00 49.34 168 LYS A CA 1
ATOM 1341 C C . LYS A 1 168 ? 13.696 10.715 14.054 1.00 49.34 168 LYS A C 1
ATOM 1343 O O . LYS A 1 168 ? 14.032 10.873 12.885 1.00 49.34 168 LYS A O 1
ATOM 1348 N N . ALA A 1 169 ? 12.656 9.975 14.415 1.00 56.22 169 ALA A N 1
ATOM 1349 C CA . ALA A 1 169 ? 11.664 9.500 13.464 1.00 56.22 169 ALA A CA 1
ATOM 1350 C C . ALA A 1 169 ? 10.875 10.702 12.903 1.00 56.22 169 ALA A C 1
ATOM 1352 O O . ALA A 1 169 ? 10.345 11.514 13.663 1.00 56.22 169 ALA A O 1
ATOM 1353 N N . SER A 1 170 ? 10.846 10.847 11.577 1.00 64.81 170 SER A N 1
ATOM 1354 C CA . SER A 1 170 ? 10.141 11.918 10.863 1.00 64.81 170 SER A CA 1
ATOM 1355 C C . SER A 1 170 ? 9.181 11.336 9.825 1.00 64.81 170 SER A C 1
ATOM 1357 O O . SER A 1 170 ? 9.299 10.171 9.438 1.00 64.81 170 SER A O 1
ATOM 1359 N N . SER A 1 171 ? 8.235 12.149 9.345 1.00 67.94 171 SER A N 1
ATOM 1360 C CA . SER A 1 171 ? 7.294 11.744 8.292 1.00 67.94 171 SER A CA 1
ATOM 1361 C C . SER A 1 171 ? 8.012 11.246 7.034 1.00 67.94 171 SER A C 1
ATOM 1363 O O . SER A 1 171 ? 7.607 10.236 6.468 1.00 67.94 171 SER A O 1
ATOM 1365 N N . SER A 1 172 ? 9.109 11.898 6.640 1.00 69.56 172 SER A N 1
ATOM 1366 C CA . SER A 1 172 ? 9.924 11.510 5.483 1.00 69.56 172 SER A CA 1
ATOM 1367 C C . SER A 1 172 ? 10.593 10.149 5.662 1.00 69.56 172 SER A C 1
ATOM 1369 O O . SER A 1 172 ? 10.669 9.374 4.717 1.00 69.56 172 SER A O 1
ATOM 1371 N N . VAL A 1 173 ? 11.038 9.819 6.877 1.00 72.38 173 VAL A N 1
ATOM 1372 C CA . VAL A 1 173 ? 11.631 8.503 7.164 1.00 72.38 173 VAL A CA 1
ATOM 1373 C C . VAL A 1 173 ? 10.581 7.399 7.025 1.00 72.38 173 VAL A C 1
ATOM 1375 O O . VAL A 1 173 ? 10.855 6.377 6.402 1.00 72.38 173 VAL A O 1
ATOM 1378 N N . GLY A 1 174 ? 9.353 7.643 7.496 1.00 76.94 174 GLY A N 1
ATOM 1379 C CA . GLY A 1 174 ? 8.241 6.707 7.312 1.00 76.94 174 GLY A CA 1
ATOM 1380 C C . GLY A 1 174 ? 7.870 6.484 5.841 1.00 76.94 174 GLY A C 1
ATOM 1381 O O . GLY A 1 174 ? 7.451 5.387 5.478 1.00 76.94 174 GLY A O 1
ATOM 1382 N N . GLN A 1 175 ? 8.050 7.485 4.971 1.00 82.69 175 GLN A N 1
ATOM 1383 C CA . GLN A 1 175 ? 7.825 7.332 3.529 1.00 82.69 175 GLN A CA 1
ATOM 1384 C C . GLN A 1 175 ? 8.836 6.374 2.887 1.00 82.69 175 GLN A C 1
ATOM 1386 O O . GLN A 1 175 ? 8.450 5.490 2.124 1.00 82.69 175 GLN A O 1
ATOM 1391 N N . VAL A 1 176 ? 10.119 6.520 3.229 1.00 80.81 176 VAL A N 1
ATOM 1392 C CA . VAL A 1 176 ? 11.198 5.658 2.720 1.00 80.81 176 VAL A CA 1
ATOM 1393 C C . VAL A 1 176 ? 11.037 4.225 3.218 1.00 80.81 176 VAL A C 1
ATOM 1395 O O . VAL A 1 176 ? 11.104 3.291 2.426 1.00 80.81 176 VAL A O 1
ATOM 1398 N N . GLU A 1 177 ? 10.752 4.045 4.508 1.00 83.44 177 GLU A N 1
ATOM 1399 C CA . GLU A 1 177 ? 10.486 2.724 5.088 1.00 83.44 177 GLU A CA 1
ATOM 1400 C C . GLU A 1 177 ? 9.297 2.045 4.400 1.00 83.44 177 GLU A C 1
ATOM 1402 O O . GLU A 1 177 ? 9.385 0.889 3.994 1.00 83.44 177 GLU A O 1
ATOM 1407 N N . THR A 1 178 ? 8.214 2.795 4.176 1.00 88.06 178 THR A N 1
ATOM 1408 C CA . THR A 1 178 ? 7.047 2.285 3.449 1.00 88.06 178 THR A CA 1
ATOM 1409 C C . THR A 1 178 ? 7.417 1.830 2.042 1.00 88.06 178 THR A C 1
ATOM 1411 O O . THR A 1 178 ? 7.023 0.745 1.626 1.00 88.06 178 THR A O 1
ATOM 1414 N N . ALA A 1 179 ? 8.176 2.639 1.302 1.00 88.38 179 ALA A N 1
ATOM 1415 C CA . ALA A 1 179 ? 8.572 2.306 -0.059 1.00 88.38 179 ALA A CA 1
ATOM 1416 C C . ALA A 1 179 ? 9.490 1.073 -0.114 1.00 88.38 179 ALA A C 1
ATOM 1418 O O . ALA A 1 179 ? 9.296 0.201 -0.963 1.00 88.38 179 ALA A O 1
ATOM 1419 N N . ALA A 1 180 ? 10.433 0.956 0.823 1.00 86.75 180 ALA A N 1
ATOM 1420 C CA . ALA A 1 180 ? 11.313 -0.201 0.941 1.00 86.75 180 ALA A CA 1
ATOM 1421 C C . ALA A 1 180 ? 10.537 -1.494 1.247 1.00 86.75 180 ALA A C 1
ATOM 1423 O O . ALA A 1 180 ? 10.765 -2.514 0.596 1.00 86.75 180 ALA A O 1
ATOM 1424 N N . GLU A 1 181 ? 9.589 -1.446 2.185 1.00 90.06 181 GLU A N 1
ATOM 1425 C CA . GLU A 1 181 ? 8.746 -2.590 2.557 1.00 90.06 181 GLU A CA 1
ATOM 1426 C C . GLU A 1 181 ? 7.789 -2.996 1.428 1.00 90.06 181 GLU A C 1
ATOM 1428 O O . GLU A 1 181 ? 7.612 -4.184 1.162 1.00 90.06 181 GLU A O 1
ATOM 1433 N N . VAL A 1 182 ? 7.215 -2.029 0.702 1.00 92.94 182 VAL A N 1
ATOM 1434 C CA . VAL A 1 182 ? 6.401 -2.310 -0.492 1.00 92.94 182 VAL A CA 1
ATOM 1435 C C . VAL A 1 182 ? 7.248 -3.006 -1.559 1.00 92.94 182 VAL A C 1
ATOM 1437 O O . VAL A 1 182 ? 6.827 -4.032 -2.089 1.00 92.94 182 VAL A O 1
ATOM 1440 N N . ALA A 1 183 ? 8.457 -2.515 -1.841 1.00 90.94 183 ALA A N 1
ATOM 1441 C CA . ALA A 1 183 ? 9.357 -3.153 -2.801 1.00 90.94 183 ALA A CA 1
ATOM 1442 C C . ALA A 1 183 ? 9.776 -4.563 -2.351 1.00 90.94 183 ALA A C 1
ATOM 1444 O O . ALA A 1 183 ? 9.806 -5.488 -3.162 1.00 90.94 183 ALA A O 1
ATOM 1445 N N . ALA A 1 184 ? 10.055 -4.763 -1.060 1.00 90.75 184 ALA A N 1
ATOM 1446 C CA . ALA A 1 184 ? 10.357 -6.079 -0.499 1.00 90.75 184 ALA A CA 1
ATOM 1447 C C . ALA A 1 184 ? 9.173 -7.053 -0.625 1.00 90.75 184 ALA A C 1
ATOM 1449 O O . ALA A 1 184 ? 9.374 -8.218 -0.969 1.00 90.75 184 ALA A O 1
ATOM 1450 N N . LEU A 1 185 ? 7.941 -6.576 -0.424 1.00 93.56 185 LEU A N 1
ATOM 1451 C CA . LEU A 1 185 ? 6.731 -7.370 -0.637 1.00 93.56 185 LEU A CA 1
ATOM 1452 C C . LEU A 1 185 ? 6.543 -7.746 -2.111 1.00 93.56 185 LEU A C 1
ATOM 1454 O O . LEU A 1 185 ? 6.206 -8.881 -2.420 1.00 93.56 185 LEU A O 1
ATOM 1458 N N . VAL A 1 186 ? 6.797 -6.827 -3.043 1.00 94.19 186 VAL A N 1
ATOM 1459 C CA . VAL A 1 186 ? 6.748 -7.153 -4.477 1.00 94.19 186 VAL A CA 1
ATOM 1460 C C . VAL A 1 186 ? 7.785 -8.229 -4.828 1.00 94.19 186 VAL A C 1
ATOM 1462 O O . VAL A 1 186 ? 7.460 -9.155 -5.570 1.00 94.19 186 VAL A O 1
ATOM 1465 N N . ARG A 1 187 ? 9.000 -8.160 -4.258 1.00 92.31 187 ARG A N 1
ATOM 1466 C CA . ARG A 1 187 ? 10.054 -9.182 -4.443 1.00 92.31 187 ARG A CA 1
ATOM 1467 C C . ARG A 1 187 ? 9.663 -10.555 -3.907 1.00 92.31 187 ARG A C 1
ATOM 1469 O O . ARG A 1 187 ? 10.104 -11.554 -4.466 1.00 92.31 187 ARG A O 1
ATOM 1476 N N . SER A 1 188 ? 8.896 -10.615 -2.820 1.00 92.75 188 SER A N 1
ATOM 1477 C CA . SER A 1 188 ? 8.525 -11.885 -2.188 1.00 92.75 188 SER A CA 1
ATOM 1478 C C . SER A 1 188 ? 7.385 -12.609 -2.907 1.00 92.75 188 SER A C 1
ATOM 1480 O O . SER A 1 188 ? 7.219 -13.815 -2.722 1.00 92.75 188 SER A O 1
ATOM 1482 N N . LEU A 1 189 ? 6.617 -11.901 -3.739 1.00 92.62 189 LEU A N 1
ATOM 1483 C CA . LEU A 1 189 ? 5.520 -12.474 -4.509 1.00 92.62 189 LEU A CA 1
ATOM 1484 C C . LEU A 1 189 ? 5.981 -13.028 -5.865 1.00 92.62 189 LEU A C 1
ATOM 1486 O O . LEU A 1 189 ? 6.858 -12.447 -6.515 1.00 92.62 189 LEU A O 1
ATOM 1490 N N . PRO A 1 190 ? 5.340 -14.108 -6.351 1.00 94.00 190 PRO A N 1
ATOM 1491 C CA . PRO A 1 190 ? 5.564 -14.602 -7.703 1.00 94.00 190 PRO A CA 1
ATOM 1492 C C . PRO A 1 190 ? 5.062 -13.585 -8.741 1.00 94.00 190 PRO A C 1
ATOM 1494 O O . PRO A 1 190 ? 4.148 -12.798 -8.476 1.00 94.00 190 PRO A O 1
ATOM 1497 N N . VAL A 1 191 ? 5.650 -13.605 -9.940 1.00 89.75 191 VAL A N 1
ATOM 1498 C CA . VAL A 1 191 ? 5.440 -12.586 -10.989 1.00 89.75 191 VAL A CA 1
ATOM 1499 C C . VAL A 1 191 ? 3.979 -12.432 -11.433 1.00 89.75 191 VAL A C 1
ATOM 1501 O O . VAL A 1 191 ? 3.590 -11.363 -11.905 1.00 89.75 191 VAL A O 1
ATOM 1504 N N . GLU A 1 192 ? 3.153 -13.466 -11.260 1.00 90.75 192 GLU A N 1
ATOM 1505 C CA . GLU A 1 192 ? 1.718 -13.455 -11.563 1.00 90.75 192 GLU A CA 1
ATOM 1506 C C . GLU A 1 192 ? 0.900 -12.663 -10.537 1.00 90.75 192 GLU A C 1
ATOM 1508 O O . GLU A 1 192 ? -0.158 -12.136 -10.874 1.00 90.75 192 GLU A O 1
ATOM 1513 N N . GLN A 1 193 ? 1.373 -12.588 -9.290 1.00 90.62 193 GLN A N 1
ATOM 1514 C CA . GLN A 1 193 ? 0.694 -11.905 -8.184 1.00 90.62 193 GLN A CA 1
ATOM 1515 C C . GLN A 1 193 ? 1.221 -10.487 -7.946 1.00 90.62 193 GLN A C 1
ATOM 1517 O O . GLN A 1 193 ? 0.634 -9.734 -7.168 1.00 90.62 193 GLN A O 1
ATOM 1522 N N . GLN A 1 194 ? 2.313 -10.112 -8.616 1.00 93.50 194 GLN A N 1
ATOM 1523 C CA . GLN A 1 194 ? 2.871 -8.770 -8.526 1.00 93.50 194 GLN A CA 1
ATOM 1524 C C . GLN A 1 194 ? 1.885 -7.722 -9.070 1.00 93.50 194 GLN A C 1
ATOM 1526 O O . GLN A 1 194 ? 1.236 -7.947 -10.102 1.00 93.50 194 GLN A O 1
ATOM 1531 N N . PRO A 1 195 ? 1.773 -6.556 -8.409 1.00 95.19 195 PRO A N 1
ATOM 1532 C CA . PRO A 1 195 ? 0.902 -5.490 -8.872 1.00 95.19 195 PRO A CA 1
ATOM 1533 C C . PRO A 1 195 ? 1.393 -4.969 -10.223 1.00 95.19 195 PRO A C 1
ATOM 1535 O O . PRO A 1 195 ? 2.590 -4.863 -10.468 1.00 95.19 195 PRO A O 1
ATOM 1538 N N . LYS A 1 196 ? 0.464 -4.619 -11.110 1.00 94.44 196 LYS A N 1
ATOM 1539 C CA . LYS A 1 196 ? 0.779 -3.863 -12.334 1.00 94.44 196 LYS A CA 1
ATOM 1540 C C . LYS A 1 196 ? 0.699 -2.364 -12.101 1.00 94.44 196 LYS A C 1
ATOM 1542 O O . LYS A 1 196 ? 1.302 -1.599 -12.846 1.00 94.44 196 LYS A O 1
ATOM 1547 N N . GLN A 1 197 ? -0.024 -1.956 -11.063 1.00 93.50 197 GLN A N 1
ATOM 1548 C CA . GLN A 1 197 ? -0.188 -0.561 -10.710 1.00 93.50 197 GLN A CA 1
ATOM 1549 C C . GLN A 1 197 ? -0.247 -0.389 -9.190 1.00 93.50 197 GLN A C 1
ATOM 1551 O O . GLN A 1 197 ? -0.919 -1.154 -8.494 1.00 93.50 197 GLN A O 1
ATOM 1556 N N . ILE A 1 198 ? 0.428 0.636 -8.683 1.00 94.00 198 ILE A N 1
ATOM 1557 C CA . ILE A 1 198 ? 0.395 1.050 -7.282 1.00 94.00 198 ILE A CA 1
ATOM 1558 C C . ILE A 1 198 ? -0.166 2.469 -7.224 1.00 94.00 198 ILE A C 1
ATOM 1560 O O . ILE A 1 198 ? 0.328 3.371 -7.895 1.00 94.00 198 ILE A O 1
ATOM 1564 N N . VAL A 1 199 ? -1.213 2.666 -6.428 1.00 92.06 199 VAL A N 1
ATOM 1565 C CA . VAL A 1 199 ? -1.878 3.952 -6.222 1.00 92.06 199 VAL A CA 1
ATOM 1566 C C . VAL A 1 199 ? -1.568 4.466 -4.821 1.00 92.06 199 VAL A C 1
ATOM 1568 O O . VAL A 1 199 ? -1.756 3.752 -3.834 1.00 92.06 199 VAL A O 1
ATOM 1571 N N . THR A 1 200 ? -1.112 5.714 -4.721 1.00 89.31 200 THR A N 1
ATOM 1572 C CA . THR A 1 200 ? -0.683 6.307 -3.448 1.00 89.31 200 THR A CA 1
ATOM 1573 C C . THR A 1 200 ? -1.021 7.798 -3.328 1.00 89.31 200 THR A C 1
ATOM 1575 O O . THR A 1 200 ? -1.451 8.449 -4.284 1.00 89.31 200 THR A O 1
ATOM 1578 N N . CYS A 1 201 ? -0.822 8.358 -2.135 1.00 80.31 201 CYS A N 1
ATOM 1579 C CA . CYS A 1 201 ? -0.894 9.796 -1.875 1.00 80.31 201 CYS A CA 1
ATOM 1580 C C . CYS A 1 201 ? 0.283 10.541 -2.531 1.00 80.31 201 CYS A C 1
ATOM 1582 O O . CYS A 1 201 ? 1.386 10.008 -2.618 1.00 80.31 201 CYS A O 1
ATOM 1584 N N . LYS A 1 202 ? 0.089 11.814 -2.915 1.00 74.31 202 LYS A N 1
ATOM 1585 C CA . LYS A 1 202 ? 1.091 12.612 -3.662 1.00 74.31 202 LYS A CA 1
ATOM 1586 C C . LYS A 1 202 ? 2.506 12.579 -3.061 1.00 74.31 202 LYS A C 1
ATOM 1588 O O . LYS A 1 202 ? 3.471 12.455 -3.796 1.00 74.31 202 LYS A O 1
ATOM 1593 N N . GLY A 1 203 ? 2.633 12.637 -1.733 1.00 76.81 203 GLY A N 1
ATOM 1594 C CA . GLY A 1 203 ? 3.938 12.645 -1.055 1.00 76.81 203 GLY A CA 1
ATOM 1595 C C . GLY A 1 203 ? 4.689 11.306 -1.035 1.00 76.81 203 GLY A C 1
ATOM 1596 O O . GLY A 1 203 ? 5.787 11.255 -0.498 1.00 76.81 203 GLY A O 1
ATOM 1597 N N . MET A 1 204 ? 4.098 10.225 -1.549 1.00 82.19 204 MET A N 1
ATOM 1598 C CA . MET A 1 204 ? 4.681 8.877 -1.591 1.00 82.19 204 MET A CA 1
ATOM 1599 C C . MET A 1 204 ? 5.107 8.442 -2.998 1.00 82.19 204 MET A C 1
ATOM 1601 O O . MET A 1 204 ? 5.631 7.338 -3.135 1.00 82.19 204 MET A O 1
ATOM 1605 N N . LEU A 1 205 ? 4.889 9.277 -4.020 1.00 83.31 205 LEU A N 1
ATOM 1606 C CA . LEU A 1 205 ? 5.255 8.966 -5.404 1.00 83.31 205 LEU A CA 1
ATOM 1607 C C . LEU A 1 205 ? 6.765 8.784 -5.537 1.00 83.31 205 LEU A C 1
ATOM 1609 O O . LEU A 1 205 ? 7.220 7.688 -5.855 1.00 83.31 205 LEU A O 1
ATOM 1613 N N . ASP A 1 206 ? 7.526 9.813 -5.168 1.00 80.75 206 ASP A N 1
ATOM 1614 C CA . ASP A 1 206 ? 8.977 9.822 -5.339 1.00 80.75 206 ASP A CA 1
ATOM 1615 C C . ASP A 1 206 ? 9.669 8.651 -4.624 1.00 80.75 206 ASP A C 1
ATOM 1617 O O . ASP A 1 206 ? 10.436 7.929 -5.263 1.00 80.75 206 ASP A O 1
ATOM 1621 N N . PRO A 1 207 ? 9.389 8.369 -3.332 1.00 81.00 207 PRO A N 1
ATOM 1622 C CA . PRO A 1 207 ? 10.002 7.229 -2.656 1.00 81.00 207 PRO A CA 1
ATOM 1623 C C . PRO A 1 207 ? 9.646 5.893 -3.319 1.00 81.00 207 PRO A C 1
ATOM 1625 O O . PRO A 1 207 ? 10.515 5.038 -3.479 1.00 81.00 207 PRO A O 1
ATOM 1628 N N . LEU A 1 208 ? 8.391 5.694 -3.737 1.00 83.94 208 LEU A N 1
ATOM 1629 C CA . LEU A 1 208 ? 7.989 4.444 -4.383 1.00 83.94 208 LEU A CA 1
ATOM 1630 C C . LEU A 1 208 ? 8.644 4.262 -5.751 1.00 83.94 208 LEU A C 1
ATOM 1632 O O . LEU A 1 208 ? 9.037 3.140 -6.065 1.00 83.94 208 LEU A O 1
ATOM 1636 N N . GLU A 1 209 ? 8.800 5.325 -6.540 1.00 82.25 209 GLU A N 1
ATOM 1637 C CA . GLU A 1 209 ? 9.466 5.263 -7.848 1.00 82.25 209 GLU A CA 1
ATOM 1638 C C . GLU A 1 209 ? 10.925 4.838 -7.710 1.00 82.25 209 GLU A C 1
ATOM 1640 O O . GLU A 1 209 ? 11.384 3.939 -8.414 1.00 82.25 209 GLU A O 1
ATOM 1645 N N . VAL A 1 210 ? 11.629 5.409 -6.733 1.00 79.62 210 VAL A N 1
ATOM 1646 C CA . VAL A 1 210 ? 13.029 5.081 -6.443 1.00 79.62 210 VAL A CA 1
ATOM 1647 C C . VAL A 1 210 ? 13.189 3.629 -6.003 1.00 79.62 210 VAL A C 1
ATOM 1649 O O . VAL A 1 210 ? 14.075 2.924 -6.482 1.00 79.62 210 VAL A O 1
ATOM 1652 N N . HIS A 1 211 ? 12.328 3.154 -5.104 1.00 77.69 211 HIS A N 1
ATOM 1653 C CA . HIS A 1 211 ? 12.406 1.781 -4.606 1.00 77.69 211 HIS A CA 1
ATOM 1654 C C . HIS A 1 211 ? 11.869 0.738 -5.601 1.00 77.69 211 HIS A C 1
ATOM 1656 O O . HIS A 1 211 ? 12.133 -0.453 -5.425 1.00 77.69 211 HIS A O 1
ATOM 1662 N N . SER A 1 212 ? 11.168 1.169 -6.656 1.00 80.44 212 SER A N 1
ATOM 1663 C CA . SER A 1 212 ? 10.597 0.298 -7.691 1.00 80.44 212 SER A CA 1
ATOM 1664 C C . SER A 1 212 ? 11.377 0.305 -9.009 1.00 80.44 212 SER A C 1
ATOM 1666 O O . SER A 1 212 ? 10.886 -0.236 -9.997 1.00 80.44 212 SER A O 1
ATOM 1668 N N . LEU A 1 213 ? 12.597 0.858 -9.046 1.00 76.50 213 LEU A N 1
ATOM 1669 C CA . LEU A 1 213 ? 13.453 0.858 -10.246 1.00 76.50 213 LEU A CA 1
ATOM 1670 C C . LEU A 1 213 ? 13.741 -0.555 -10.785 1.00 76.50 213 LEU A C 1
ATOM 1672 O O . LEU A 1 213 ? 13.895 -0.736 -11.993 1.00 76.50 213 LEU A O 1
ATOM 1676 N N . ASP A 1 214 ? 13.740 -1.559 -9.905 1.00 78.75 214 ASP A N 1
ATOM 1677 C CA . ASP A 1 214 ? 13.884 -2.974 -10.270 1.00 78.75 214 ASP A CA 1
ATOM 1678 C C . ASP A 1 214 ? 12.649 -3.536 -11.006 1.00 78.75 214 ASP A C 1
ATOM 1680 O O . ASP A 1 214 ? 12.721 -4.594 -11.635 1.00 78.75 214 ASP A O 1
ATOM 1684 N N . PHE A 1 215 ? 11.511 -2.836 -10.949 1.00 83.62 215 PHE A N 1
ATOM 1685 C CA . PHE A 1 215 ? 10.219 -3.263 -11.486 1.00 83.62 215 PHE A CA 1
ATOM 1686 C C . PHE A 1 215 ? 9.690 -2.290 -12.549 1.00 83.62 215 PHE A C 1
ATOM 1688 O O . PHE A 1 215 ? 8.671 -1.628 -12.342 1.00 83.62 215 PHE A O 1
ATOM 1695 N N . PRO A 1 216 ? 10.292 -2.250 -13.751 1.00 78.00 216 PRO A N 1
ATOM 1696 C CA . PRO A 1 216 ? 9.934 -1.281 -14.794 1.00 78.00 216 PRO A CA 1
ATOM 1697 C C . PRO A 1 216 ? 8.510 -1.443 -15.354 1.00 78.00 216 PRO A C 1
ATOM 1699 O O . PRO A 1 216 ? 8.055 -0.610 -16.132 1.00 78.00 216 PRO A O 1
ATOM 1702 N N . ASN A 1 217 ? 7.818 -2.531 -15.002 1.00 85.56 217 ASN A N 1
ATOM 1703 C CA . ASN A 1 217 ? 6.460 -2.834 -15.455 1.00 85.56 217 ASN A CA 1
ATOM 1704 C C . ASN A 1 217 ? 5.375 -2.401 -14.455 1.00 85.56 217 ASN A C 1
ATOM 1706 O O . ASN A 1 217 ? 4.196 -2.627 -14.727 1.00 85.56 217 ASN A O 1
ATOM 1710 N N . ILE A 1 218 ? 5.757 -1.861 -13.293 1.00 89.56 218 ILE A N 1
ATOM 1711 C CA . ILE A 1 218 ? 4.821 -1.398 -12.269 1.00 89.56 218 ILE A CA 1
ATOM 1712 C C . ILE A 1 218 ? 4.614 0.098 -12.454 1.00 89.56 218 ILE A C 1
ATOM 1714 O O . ILE A 1 218 ? 5.552 0.883 -12.361 1.00 89.56 218 ILE A O 1
ATOM 1718 N N . VAL A 1 219 ? 3.369 0.487 -12.704 1.00 89.25 219 VAL A N 1
ATOM 1719 C CA . VAL A 1 219 ? 2.984 1.890 -12.856 1.00 89.25 219 VAL A CA 1
ATOM 1720 C C . VAL A 1 219 ? 2.661 2.480 -11.487 1.00 89.25 219 VAL A C 1
ATOM 1722 O O . VAL A 1 219 ? 1.827 1.938 -10.760 1.00 89.25 219 VAL A O 1
ATOM 1725 N N . ILE A 1 220 ? 3.287 3.597 -11.125 1.00 90.12 220 ILE A N 1
ATOM 1726 C CA . ILE A 1 220 ? 3.022 4.296 -9.863 1.00 90.12 220 ILE A CA 1
ATOM 1727 C C . ILE A 1 220 ? 2.165 5.522 -10.168 1.00 90.12 220 ILE A C 1
ATOM 1729 O O . ILE A 1 220 ? 2.562 6.397 -10.928 1.00 90.12 220 ILE A O 1
ATOM 1733 N N . LYS A 1 221 ? 0.965 5.572 -9.586 1.00 88.69 221 LYS A N 1
ATOM 1734 C CA . LYS A 1 221 ? -0.051 6.590 -9.879 1.00 88.69 221 LYS A CA 1
ATOM 1735 C C . LYS A 1 221 ? -0.433 7.345 -8.611 1.00 88.69 221 LYS A C 1
ATOM 1737 O O . LYS A 1 221 ? -0.695 6.749 -7.564 1.00 88.69 221 LYS A O 1
ATOM 1742 N N . GLY A 1 222 ? -0.514 8.667 -8.708 1.00 88.50 222 GLY A N 1
ATOM 1743 C CA . GLY A 1 222 ? -1.031 9.504 -7.626 1.00 88.50 222 GLY A CA 1
ATOM 1744 C C . GLY A 1 222 ? -2.550 9.404 -7.526 1.00 88.50 222 GLY A C 1
ATOM 1745 O O . GLY A 1 222 ? -3.224 9.183 -8.529 1.00 88.50 222 GLY A O 1
ATOM 1746 N N . SER A 1 223 ? -3.105 9.589 -6.331 1.00 86.69 223 SER A N 1
ATOM 1747 C CA . SER A 1 223 ? -4.547 9.740 -6.108 1.00 86.69 223 SER A CA 1
ATOM 1748 C C . SER A 1 223 ? -4.889 11.162 -5.667 1.00 86.69 223 SER A C 1
ATOM 1750 O O . SER A 1 223 ? -4.265 11.706 -4.754 1.00 86.69 223 SER A O 1
ATOM 1752 N N . GLU A 1 224 ? -5.909 11.758 -6.286 1.00 84.69 224 GLU A N 1
ATOM 1753 C CA . GLU A 1 224 ? -6.580 12.968 -5.783 1.00 84.69 224 GLU A CA 1
ATOM 1754 C C . GLU A 1 224 ? -7.670 12.628 -4.767 1.00 84.69 224 GLU A C 1
ATOM 1756 O O . GLU A 1 224 ? -8.040 13.456 -3.934 1.00 84.69 224 GLU A O 1
ATOM 1761 N N . LEU A 1 225 ? -8.169 11.393 -4.817 1.00 82.94 225 LEU A N 1
ATOM 1762 C CA . LEU A 1 225 ? -9.164 10.896 -3.884 1.00 82.94 225 LEU A CA 1
ATOM 1763 C C . LEU A 1 225 ? -8.512 10.662 -2.523 1.00 82.94 225 LEU A C 1
ATOM 1765 O O . LEU A 1 225 ? -7.583 9.860 -2.392 1.00 82.94 225 LEU A O 1
ATOM 1769 N N . GLN A 1 226 ? -9.034 11.340 -1.504 1.00 80.62 226 GLN A N 1
ATOM 1770 C CA . GLN A 1 226 ? -8.666 11.111 -0.112 1.00 80.62 226 GLN A CA 1
ATOM 1771 C C . GLN A 1 226 ? -9.453 9.919 0.431 1.00 80.62 226 GLN A C 1
ATOM 1773 O O . GLN A 1 226 ? -10.530 10.066 1.010 1.00 80.62 226 GLN A O 1
ATOM 1778 N N . LEU A 1 227 ? -8.928 8.718 0.200 1.00 84.44 227 LEU A N 1
ATOM 1779 C CA . LEU A 1 227 ? -9.548 7.491 0.685 1.00 84.44 227 LEU A CA 1
ATOM 1780 C C . LEU A 1 227 ? -9.248 7.300 2.183 1.00 84.44 227 LEU A C 1
ATOM 1782 O O . LEU A 1 227 ? -8.097 7.417 2.606 1.00 84.44 227 LEU A O 1
ATOM 1786 N N . PRO A 1 228 ? -10.256 6.991 3.015 1.00 86.94 228 PRO A N 1
ATOM 1787 C CA . PRO A 1 228 ? -10.117 6.967 4.469 1.00 86.94 228 PRO A CA 1
ATOM 1788 C C . PRO A 1 228 ? -9.527 5.649 5.015 1.00 86.94 228 PRO A C 1
ATOM 1790 O O . PRO A 1 228 ? -9.969 5.155 6.053 1.00 86.94 228 PRO A O 1
ATOM 1793 N N . PHE A 1 229 ? -8.520 5.068 4.355 1.00 86.31 229 PHE A N 1
ATOM 1794 C CA . PHE A 1 229 ? -7.925 3.781 4.757 1.00 86.31 229 PHE A CA 1
ATOM 1795 C C . PHE A 1 229 ? -7.296 3.808 6.153 1.00 86.31 229 PHE A C 1
ATOM 1797 O O . PHE A 1 229 ? -7.402 2.839 6.903 1.00 86.31 229 PHE A O 1
ATOM 1804 N N . GLN A 1 230 ? -6.764 4.958 6.570 1.00 83.06 230 GLN A N 1
ATOM 1805 C CA . GLN A 1 230 ? -6.291 5.187 7.936 1.00 83.06 230 GLN A CA 1
ATOM 1806 C C . GLN A 1 230 ? -7.312 4.859 9.043 1.00 83.06 230 GLN A C 1
ATOM 1808 O O . GLN A 1 230 ? -6.928 4.697 10.203 1.00 83.06 230 GLN A O 1
ATOM 1813 N N . LEU A 1 231 ? -8.609 4.802 8.723 1.00 85.06 231 LEU A N 1
ATOM 1814 C CA . LEU A 1 231 ? -9.669 4.501 9.684 1.00 85.06 231 LEU A CA 1
ATOM 1815 C C . LEU A 1 231 ? -9.864 3.009 9.915 1.00 85.06 231 LEU A C 1
ATOM 1817 O O . LEU A 1 231 ? -10.393 2.651 10.963 1.00 85.06 231 LEU A O 1
ATOM 1821 N N . CYS A 1 232 ? -9.368 2.145 9.024 1.00 83.75 232 CYS A N 1
ATOM 1822 C CA . CYS A 1 232 ? -9.318 0.703 9.270 1.00 83.75 232 CYS A CA 1
ATOM 1823 C C . CYS A 1 232 ? -8.579 0.398 10.581 1.00 83.75 232 CYS A C 1
ATOM 1825 O O . CYS A 1 232 ? -8.940 -0.511 11.313 1.00 83.75 232 CYS A O 1
ATOM 1827 N N . LEU A 1 233 ? -7.588 1.222 10.929 1.00 81.31 233 LEU A N 1
ATOM 1828 C CA . LEU A 1 233 ? -6.775 1.073 12.137 1.00 81.31 233 LEU A CA 1
ATOM 1829 C C . LEU A 1 233 ? -7.496 1.497 13.425 1.00 81.31 233 LEU A C 1
ATOM 1831 O O . LEU A 1 233 ? -6.954 1.305 14.511 1.00 81.31 233 LEU A O 1
ATOM 1835 N N . LYS A 1 234 ? -8.691 2.098 13.322 1.00 80.38 234 LYS A N 1
ATOM 1836 C CA . LYS A 1 234 ? -9.568 2.347 14.476 1.00 80.38 234 LYS A CA 1
ATOM 1837 C C . LYS A 1 234 ? -10.398 1.123 14.856 1.00 80.38 234 LYS A C 1
ATOM 1839 O O . LYS A 1 234 ? -10.943 1.099 15.952 1.00 80.38 234 LYS A O 1
ATOM 1844 N N . ILE A 1 235 ? -10.526 0.144 13.962 1.00 83.06 235 ILE A N 1
ATOM 1845 C CA . ILE A 1 235 ? -11.200 -1.115 14.270 1.00 83.06 235 ILE A CA 1
ATOM 1846 C C . ILE A 1 235 ? -10.369 -1.826 15.344 1.00 83.06 235 ILE A C 1
ATOM 1848 O O . ILE A 1 235 ? -9.147 -1.928 15.216 1.00 83.06 235 ILE A O 1
ATOM 1852 N N . GLU A 1 236 ? -11.040 -2.293 16.397 1.00 80.31 236 GLU A N 1
ATOM 1853 C CA . GLU A 1 236 ? -10.409 -2.803 17.622 1.00 80.31 236 GLU A CA 1
ATOM 1854 C C . GLU A 1 236 ? -9.349 -3.865 17.336 1.00 80.31 236 GLU A C 1
ATOM 1856 O O . GLU A 1 236 ? -8.247 -3.778 17.859 1.00 80.31 236 GLU A O 1
ATOM 1861 N N . GLU A 1 237 ? -9.620 -4.807 16.435 1.00 81.44 237 GLU A N 1
ATOM 1862 C CA . GLU A 1 237 ? -8.681 -5.888 16.129 1.00 81.44 237 GLU A CA 1
ATOM 1863 C C . GLU A 1 237 ? -7.379 -5.408 15.477 1.00 81.44 237 GLU A C 1
ATOM 1865 O O . GLU A 1 237 ? -6.296 -5.896 15.804 1.00 81.44 237 GLU A O 1
ATOM 1870 N N . PHE A 1 238 ? -7.469 -4.426 14.576 1.00 84.94 238 PHE A N 1
ATOM 1871 C CA . PHE A 1 238 ? -6.297 -3.808 13.961 1.00 84.94 238 PHE A CA 1
ATOM 1872 C C . PHE A 1 238 ? -5.517 -2.982 14.985 1.00 84.94 238 PHE A C 1
ATOM 1874 O O . PHE A 1 238 ? -4.289 -3.070 15.047 1.00 84.94 238 PHE A O 1
ATOM 1881 N N . GLY A 1 239 ? -6.227 -2.199 15.802 1.00 83.56 239 GLY A N 1
ATOM 1882 C CA . GLY A 1 239 ? -5.635 -1.392 16.866 1.00 83.56 239 GLY A CA 1
ATOM 1883 C C . GLY A 1 239 ? -4.896 -2.249 17.893 1.00 83.56 239 GLY A C 1
ATOM 1884 O O . GLY A 1 239 ? -3.725 -1.999 18.176 1.00 83.56 239 GLY A O 1
ATOM 1885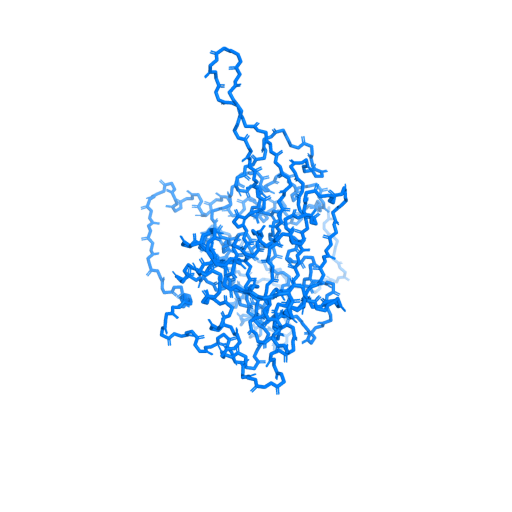 N N . ASP A 1 240 ? -5.548 -3.299 18.384 1.00 85.00 240 ASP A N 1
ATOM 1886 C CA . ASP A 1 240 ? 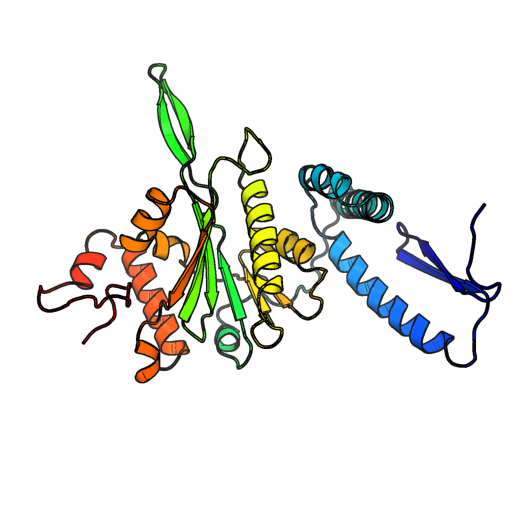-4.998 -4.248 19.346 1.00 85.00 240 ASP A CA 1
ATOM 1887 C C . ASP A 1 240 ? -3.781 -4.977 18.799 1.00 85.00 240 ASP A C 1
ATOM 1889 O O . ASP A 1 240 ? -2.778 -5.097 19.503 1.00 85.00 240 ASP A O 1
ATOM 1893 N N . LEU A 1 241 ? -3.843 -5.443 17.548 1.00 85.19 241 LEU A N 1
ATOM 1894 C CA . LEU A 1 241 ? -2.713 -6.105 16.911 1.00 85.19 241 LEU A CA 1
ATOM 1895 C C . LEU A 1 241 ? -1.496 -5.179 16.894 1.00 85.19 241 LEU A C 1
ATOM 1897 O O . LEU A 1 241 ? -0.423 -5.573 17.339 1.00 85.19 241 LEU A O 1
ATOM 1901 N N . ILE A 1 242 ? -1.651 -3.936 16.439 1.00 86.25 242 ILE A N 1
ATOM 1902 C CA . ILE A 1 242 ? -0.535 -2.986 16.311 1.00 86.25 242 ILE A CA 1
ATOM 1903 C C . ILE A 1 242 ? 0.043 -2.611 17.677 1.00 86.25 242 ILE A C 1
ATOM 1905 O O . ILE A 1 242 ? 1.261 -2.494 17.821 1.00 86.25 242 ILE A O 1
ATOM 1909 N N . LEU A 1 243 ? -0.810 -2.450 18.689 1.00 84.62 243 LEU A N 1
ATOM 1910 C CA . LEU A 1 243 ? -0.378 -2.117 20.046 1.00 84.62 243 LEU A CA 1
ATOM 1911 C C . LEU A 1 243 ? 0.321 -3.288 20.752 1.00 84.62 243 LEU A C 1
ATOM 1913 O O . LEU A 1 243 ? 1.271 -3.054 21.494 1.00 84.62 243 LEU A O 1
ATOM 1917 N N . LYS A 1 244 ? -0.128 -4.530 20.529 1.00 86.00 244 LYS A N 1
ATOM 1918 C CA . LYS A 1 244 ? 0.411 -5.738 21.186 1.00 86.00 244 LYS A CA 1
ATOM 1919 C C . LYS A 1 244 ? 1.648 -6.309 20.498 1.00 86.00 244 LYS A C 1
ATOM 1921 O O . LYS A 1 244 ? 2.403 -7.045 21.123 1.00 86.00 244 LYS A O 1
ATOM 1926 N N . THR A 1 245 ? 1.834 -6.024 19.213 1.00 80.50 245 THR A N 1
ATOM 1927 C CA . THR A 1 245 ? 2.926 -6.600 18.425 1.00 80.50 245 THR A CA 1
ATOM 1928 C C . THR A 1 245 ? 4.275 -6.126 18.978 1.00 80.50 245 THR A C 1
ATOM 1930 O O . THR A 1 245 ? 4.492 -4.923 19.146 1.00 80.50 245 THR A O 1
ATOM 1933 N N . THR A 1 246 ? 5.203 -7.058 19.216 1.00 81.00 246 THR A N 1
ATOM 1934 C CA . THR A 1 246 ? 6.587 -6.807 19.682 1.00 81.00 246 THR A CA 1
ATOM 1935 C C . THR A 1 246 ? 7.652 -6.972 18.591 1.00 81.00 246 THR A C 1
ATOM 1937 O O . THR A 1 246 ? 8.776 -6.520 18.778 1.00 81.00 246 THR A O 1
ATOM 1940 N N . GLU A 1 247 ? 7.300 -7.583 17.454 1.00 81.44 247 GLU A N 1
ATOM 1941 C CA . GLU A 1 247 ? 8.186 -7.822 16.308 1.00 81.44 247 GLU A CA 1
ATOM 1942 C C . GLU A 1 247 ? 7.582 -7.346 14.971 1.00 81.44 247 GLU A C 1
ATOM 1944 O O . GLU A 1 247 ? 6.367 -7.264 14.799 1.00 81.44 247 GLU A O 1
ATOM 1949 N N . LEU A 1 248 ? 8.433 -7.022 13.988 1.00 82.00 248 LEU A N 1
ATOM 1950 C CA . LEU A 1 248 ? 8.010 -6.510 12.675 1.00 82.00 248 LEU A CA 1
ATOM 1951 C C . LEU A 1 248 ? 7.435 -7.626 11.794 1.00 82.00 248 LEU A C 1
ATOM 1953 O O . LEU A 1 248 ? 8.146 -8.226 10.986 1.00 82.00 248 LEU A O 1
ATOM 1957 N N . GLN A 1 249 ? 6.128 -7.849 11.867 1.00 84.44 249 GLN A N 1
ATOM 1958 C CA . GLN A 1 249 ? 5.443 -8.885 11.095 1.00 84.44 249 GLN A CA 1
ATOM 1959 C C . GLN A 1 249 ? 4.542 -8.302 10.008 1.00 84.44 249 GLN A C 1
ATOM 1961 O O . GLN A 1 249 ? 3.929 -7.243 10.164 1.00 84.44 249 GLN A O 1
ATOM 1966 N N . MET A 1 250 ? 4.460 -9.023 8.892 1.00 88.06 250 MET A N 1
ATOM 1967 C CA . MET A 1 250 ? 3.464 -8.770 7.861 1.00 88.06 250 MET A CA 1
ATOM 1968 C C . MET A 1 250 ? 2.285 -9.711 8.079 1.00 88.06 250 MET A C 1
ATOM 1970 O O . MET A 1 250 ? 2.444 -10.929 8.064 1.00 88.06 250 MET A O 1
ATOM 1974 N N . VAL A 1 251 ? 1.106 -9.138 8.289 1.00 89.50 251 VAL A N 1
ATOM 1975 C CA . VAL A 1 251 ? -0.128 -9.874 8.551 1.00 89.50 251 VAL A CA 1
ATOM 1976 C C . VAL A 1 251 ? -1.073 -9.682 7.376 1.00 89.50 251 VAL A C 1
ATOM 1978 O O . VAL A 1 251 ? -1.316 -8.560 6.932 1.00 89.50 251 VAL A O 1
ATOM 1981 N N . LEU A 1 252 ? -1.587 -10.796 6.863 1.00 89.94 252 LEU A N 1
ATOM 1982 C CA . LEU A 1 252 ? -2.534 -10.806 5.762 1.00 89.94 252 LEU A CA 1
ATOM 1983 C C . LEU A 1 252 ? -3.968 -10.830 6.290 1.00 89.94 252 LEU A C 1
ATOM 1985 O O . LEU A 1 252 ? -4.312 -11.644 7.145 1.00 89.94 252 LEU A O 1
ATOM 1989 N N . PHE A 1 253 ? -4.809 -9.981 5.715 1.00 88.75 253 PHE A N 1
ATOM 1990 C CA . PHE A 1 253 ? -6.239 -9.927 5.972 1.00 88.75 253 PHE A CA 1
ATOM 1991 C C . PHE A 1 253 ? -7.022 -9.967 4.666 1.00 88.75 253 PHE A C 1
ATOM 1993 O O . PHE A 1 253 ? -6.516 -9.620 3.597 1.00 88.75 253 PHE A O 1
ATOM 2000 N N . ASN A 1 254 ? -8.290 -10.351 4.764 1.00 90.56 254 ASN A N 1
ATOM 2001 C CA . ASN A 1 254 ? -9.270 -10.093 3.725 1.00 90.56 254 ASN A CA 1
ATOM 2002 C C . ASN A 1 254 ? -10.339 -9.161 4.298 1.00 90.56 254 ASN A C 1
ATOM 2004 O O . ASN A 1 254 ? -11.116 -9.562 5.153 1.00 90.56 254 ASN A O 1
ATOM 2008 N N . ILE A 1 255 ? -10.360 -7.919 3.825 1.00 88.88 255 ILE A N 1
ATOM 2009 C CA . ILE A 1 255 ? -11.303 -6.887 4.264 1.00 88.88 255 ILE A CA 1
ATOM 2010 C C . ILE A 1 255 ? -12.702 -7.160 3.686 1.00 88.88 255 ILE A C 1
ATOM 2012 O O . ILE A 1 255 ? -13.701 -6.744 4.243 1.00 88.88 255 ILE A O 1
ATOM 2016 N N . TYR A 1 256 ? -12.847 -7.887 2.583 1.00 90.94 256 TYR A N 1
ATOM 2017 C CA . TYR A 1 256 ? -14.190 -8.165 2.063 1.00 90.94 256 TYR A CA 1
ATOM 2018 C C . TYR A 1 256 ? -14.877 -9.361 2.705 1.00 90.94 256 TYR A C 1
ATOM 2020 O O . TYR A 1 256 ? -16.016 -9.632 2.336 1.00 90.94 256 TYR A O 1
ATOM 2028 N N . ASP A 1 257 ? -14.220 -10.066 3.630 1.00 88.50 257 ASP A N 1
ATOM 2029 C CA . ASP A 1 257 ? -14.730 -11.304 4.217 1.00 88.50 257 ASP A CA 1
ATOM 2030 C C . ASP A 1 257 ? -15.318 -12.221 3.119 1.00 88.50 257 ASP A C 1
ATOM 2032 O O . ASP A 1 257 ? -14.595 -12.650 2.212 1.00 88.50 257 ASP A O 1
ATOM 2036 N N . ASP A 1 258 ? -16.627 -12.485 3.147 1.00 89.38 258 ASP A N 1
ATOM 2037 C CA . ASP A 1 258 ? -17.343 -13.284 2.153 1.00 89.38 258 ASP A CA 1
ATOM 2038 C C . ASP A 1 258 ? -18.245 -12.473 1.201 1.00 89.38 258 ASP A C 1
ATOM 2040 O O . ASP A 1 258 ? -18.962 -13.063 0.388 1.00 89.38 258 ASP A O 1
ATOM 2044 N N . TRP A 1 259 ? -18.165 -11.137 1.214 1.00 90.88 259 TRP A N 1
ATOM 2045 C CA . TRP A 1 259 ? -18.996 -10.256 0.384 1.00 90.88 259 TRP A CA 1
ATOM 2046 C C . TRP A 1 259 ? -18.897 -10.565 -1.107 1.00 90.88 259 TRP A C 1
ATOM 2048 O O . TRP A 1 259 ? -19.896 -10.505 -1.820 1.00 90.88 259 TRP A O 1
ATOM 2058 N N . LEU A 1 260 ? -17.710 -10.945 -1.584 1.00 92.44 260 LEU A N 1
ATOM 2059 C CA . LEU A 1 260 ? -17.485 -11.259 -2.997 1.00 92.44 260 LEU A CA 1
ATOM 2060 C C . LEU A 1 260 ? -18.290 -12.472 -3.499 1.00 92.44 260 LEU A C 1
ATOM 2062 O O . LEU A 1 260 ? -18.346 -12.699 -4.704 1.00 92.44 260 LEU A O 1
ATOM 2066 N N . LYS A 1 261 ? -18.930 -13.247 -2.609 1.00 93.00 261 LYS A N 1
ATOM 2067 C CA . LYS A 1 261 ? -19.858 -14.320 -3.000 1.00 93.00 261 LYS A CA 1
ATOM 2068 C C . LYS A 1 261 ? -21.192 -13.784 -3.521 1.00 93.00 261 LYS A C 1
ATOM 2070 O O . LYS A 1 261 ? -21.821 -14.450 -4.336 1.00 93.00 261 LYS A O 1
ATOM 2075 N N . SER A 1 262 ? -21.642 -12.626 -3.031 1.00 93.31 262 SER A N 1
ATOM 2076 C CA . SER A 1 262 ? -22.976 -12.076 -3.319 1.00 93.31 262 SER A CA 1
ATOM 2077 C C . SER A 1 262 ? -22.949 -10.739 -4.058 1.00 93.31 262 SER A C 1
ATOM 2079 O O . SER A 1 262 ? -23.899 -10.425 -4.771 1.00 93.31 262 SER A O 1
ATOM 2081 N N . ILE A 1 263 ? -21.878 -9.953 -3.919 1.00 94.25 263 ILE A N 1
ATOM 2082 C CA . ILE A 1 263 ? -21.745 -8.633 -4.541 1.00 94.25 263 ILE A CA 1
ATOM 2083 C C . ILE A 1 2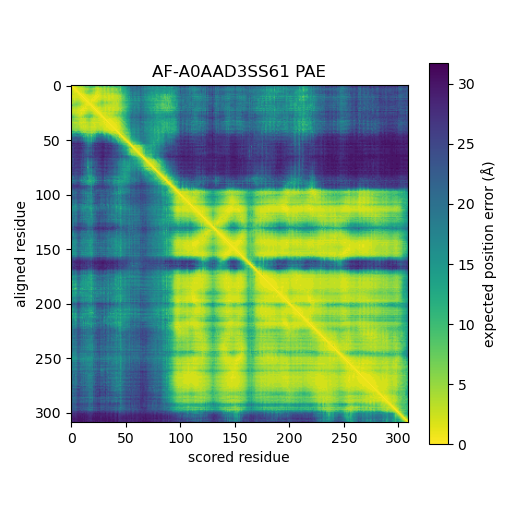63 ? -20.457 -8.503 -5.358 1.00 94.25 263 ILE A C 1
ATOM 2085 O O . ILE A 1 263 ? -19.475 -9.207 -5.133 1.00 94.25 263 ILE A O 1
ATOM 2089 N N . SER A 1 264 ? -20.451 -7.568 -6.312 1.00 94.19 264 SER A N 1
ATOM 2090 C CA . SER A 1 264 ? -19.262 -7.258 -7.111 1.00 94.19 264 SER A CA 1
ATOM 2091 C C . SER A 1 264 ? -18.178 -6.562 -6.280 1.00 94.19 264 SER A C 1
ATOM 2093 O O . SER A 1 264 ? -18.470 -5.909 -5.276 1.00 94.19 264 SER A O 1
ATOM 2095 N N . SER A 1 265 ? -16.924 -6.630 -6.737 1.00 93.88 265 SER A N 1
ATOM 2096 C CA . SER A 1 265 ? -15.789 -5.926 -6.116 1.00 93.88 265 SER A CA 1
ATOM 2097 C C . SER A 1 265 ? -16.022 -4.417 -6.001 1.00 93.88 265 SER A C 1
ATOM 2099 O O . SER A 1 265 ? -15.731 -3.822 -4.968 1.00 93.88 265 SER A O 1
ATOM 2101 N N . TYR A 1 266 ? -16.635 -3.805 -7.018 1.00 92.75 266 TYR A N 1
ATOM 2102 C CA . TYR A 1 266 ? -17.014 -2.392 -6.997 1.00 92.75 266 TYR A CA 1
ATOM 2103 C C . TYR A 1 266 ? -17.991 -2.066 -5.857 1.00 92.75 266 TYR A C 1
ATOM 2105 O O . TYR A 1 266 ? -17.799 -1.098 -5.113 1.00 92.75 266 TYR A O 1
ATOM 2113 N N . ALA A 1 267 ? -19.032 -2.887 -5.690 1.00 92.69 267 ALA A N 1
ATOM 2114 C CA . ALA A 1 267 ? -20.011 -2.713 -4.623 1.00 92.69 267 ALA A CA 1
ATOM 2115 C C . ALA A 1 267 ? -19.393 -2.983 -3.241 1.00 92.69 267 ALA A C 1
ATOM 2117 O O . ALA A 1 267 ? -19.674 -2.249 -2.293 1.00 92.69 267 ALA A O 1
ATOM 2118 N N . ALA A 1 268 ? -18.514 -3.984 -3.135 1.00 92.94 268 ALA A N 1
ATOM 2119 C CA . ALA A 1 268 ? -17.782 -4.318 -1.915 1.00 92.94 268 ALA A CA 1
ATOM 2120 C C . ALA A 1 268 ? -16.853 -3.177 -1.481 1.00 92.94 268 ALA A C 1
ATOM 2122 O O . ALA A 1 268 ? -16.873 -2.768 -0.320 1.00 92.94 268 ALA A O 1
ATOM 2123 N N . PHE A 1 269 ? -16.103 -2.591 -2.418 1.00 92.62 269 PHE A N 1
ATOM 2124 C CA . PHE A 1 269 ? -15.276 -1.420 -2.140 1.00 92.62 269 PHE A CA 1
ATOM 2125 C C . PHE A 1 269 ? -16.114 -0.218 -1.728 1.00 92.62 269 PHE A C 1
ATOM 2127 O O . PHE A 1 269 ? -15.816 0.419 -0.725 1.00 92.62 269 PHE A O 1
ATOM 2134 N N . SER A 1 270 ? -17.196 0.067 -2.450 1.00 91.56 270 SER A N 1
ATOM 2135 C CA . SER A 1 270 ? -18.081 1.189 -2.122 1.00 91.56 270 SER A CA 1
ATOM 2136 C C . SER A 1 270 ? -18.692 1.032 -0.724 1.00 91.56 270 SER A C 1
ATOM 2138 O O . SER A 1 270 ? -18.711 1.987 0.051 1.00 91.56 270 SER A O 1
ATOM 2140 N N . ARG A 1 271 ? -19.108 -0.189 -0.356 1.00 91.50 271 ARG A N 1
ATOM 2141 C CA . ARG A 1 271 ? -19.573 -0.531 0.997 1.00 91.50 271 ARG A CA 1
ATOM 2142 C C . ARG A 1 271 ? -18.484 -0.303 2.045 1.00 91.50 271 ARG A C 1
ATOM 2144 O O . ARG A 1 271 ? -18.762 0.323 3.063 1.00 91.50 271 ARG A O 1
ATOM 2151 N N . LEU A 1 272 ? -17.257 -0.763 1.792 1.00 90.94 272 LEU A N 1
ATOM 2152 C CA . LEU A 1 272 ? -16.116 -0.532 2.680 1.00 90.94 272 LEU A CA 1
ATOM 2153 C C . LEU A 1 272 ? -15.898 0.964 2.925 1.00 90.94 272 LEU A C 1
ATOM 2155 O O . LEU A 1 272 ? -15.826 1.391 4.073 1.00 90.94 272 LEU A O 1
ATOM 2159 N N . ILE A 1 273 ? -15.828 1.768 1.861 1.00 90.00 273 ILE A N 1
ATOM 2160 C CA . ILE A 1 273 ? -15.605 3.213 1.982 1.00 90.00 273 ILE A CA 1
ATOM 2161 C C . ILE A 1 273 ? -16.726 3.875 2.791 1.00 90.00 273 ILE A C 1
ATOM 2163 O O . ILE A 1 273 ? -16.431 4.682 3.670 1.00 90.00 273 ILE A O 1
ATOM 2167 N N . LEU A 1 274 ? -17.991 3.499 2.571 1.00 89.38 274 LEU A N 1
ATOM 2168 C CA . LEU A 1 274 ? -19.120 4.006 3.360 1.00 89.38 274 LEU A CA 1
ATOM 2169 C C . LEU A 1 274 ? -18.977 3.687 4.852 1.00 89.38 274 LEU A C 1
ATOM 2171 O O . LEU A 1 274 ? -19.180 4.569 5.686 1.00 89.38 274 LEU A O 1
ATOM 2175 N N . VAL A 1 275 ? -18.591 2.457 5.195 1.00 88.88 275 VAL A N 1
ATOM 2176 C CA . VAL A 1 275 ? -18.380 2.056 6.592 1.00 88.88 275 VAL A CA 1
ATOM 2177 C C . VAL A 1 275 ? -17.224 2.831 7.219 1.00 88.88 275 VAL A C 1
ATOM 2179 O O . VAL A 1 275 ? -17.361 3.352 8.325 1.00 88.88 275 VAL A O 1
ATOM 2182 N N . LEU A 1 276 ? -16.098 2.962 6.514 1.00 88.19 276 LEU A N 1
ATOM 2183 C CA . LEU A 1 276 ? -14.950 3.721 7.008 1.00 88.19 276 LEU A CA 1
ATOM 2184 C C . LEU A 1 276 ? -15.305 5.196 7.219 1.00 88.19 276 LEU A C 1
ATOM 2186 O O . LEU A 1 276 ? -14.968 5.762 8.257 1.00 88.19 276 LEU A O 1
ATOM 2190 N N . LEU A 1 277 ? -16.038 5.814 6.290 1.00 88.50 277 LEU A N 1
ATOM 2191 C CA . LEU A 1 277 ? -16.522 7.187 6.446 1.00 88.50 277 LEU A CA 1
ATOM 2192 C C . LEU A 1 277 ? -17.492 7.323 7.627 1.00 88.50 277 LEU A C 1
ATOM 2194 O O . LEU A 1 277 ? -17.388 8.285 8.388 1.00 88.50 277 LEU A O 1
ATOM 2198 N N . ALA A 1 278 ? -18.383 6.354 7.843 1.00 87.00 278 ALA A N 1
ATOM 2199 C CA . ALA A 1 278 ? -19.264 6.347 9.008 1.00 87.00 278 ALA A CA 1
ATOM 2200 C C . ALA A 1 278 ? -18.467 6.272 10.323 1.00 87.00 278 ALA A C 1
ATOM 2202 O O . ALA A 1 278 ? -18.740 7.041 11.242 1.00 87.00 278 ALA A O 1
ATOM 2203 N N . LEU A 1 279 ? -17.427 5.431 10.391 1.00 85.50 279 LEU A N 1
ATOM 2204 C CA . LEU A 1 279 ? -16.495 5.364 11.528 1.00 85.50 279 LEU A CA 1
ATOM 2205 C C . LEU A 1 279 ? -15.662 6.649 11.693 1.00 85.50 279 LEU A C 1
ATOM 2207 O O . LEU A 1 279 ? -15.203 6.963 12.794 1.00 85.50 279 LEU A O 1
ATOM 2211 N N . HIS A 1 280 ? -15.449 7.412 10.615 1.00 85.38 280 HIS A N 1
ATOM 2212 C CA . HIS A 1 280 ? -14.803 8.722 10.688 1.00 85.38 280 HIS A CA 1
ATOM 2213 C C . HIS A 1 280 ? -15.668 9.734 11.430 1.00 85.38 280 HIS A C 1
ATOM 2215 O O . HIS A 1 280 ? -15.214 10.354 12.390 1.00 85.38 280 HIS A O 1
ATOM 2221 N N . VAL A 1 281 ? -16.897 9.904 10.933 1.00 87.69 281 VAL A N 1
ATOM 2222 C CA . VAL A 1 281 ? -17.804 10.992 11.306 1.00 87.69 281 VAL A CA 1
ATOM 2223 C C . VAL A 1 281 ? -18.532 10.662 12.606 1.00 87.69 281 VAL A C 1
ATOM 2225 O O . VAL A 1 281 ? -18.686 11.524 13.466 1.00 87.69 281 VAL A O 1
ATOM 2228 N N . TYR A 1 282 ? -18.941 9.405 12.781 1.00 87.44 282 TYR A N 1
ATOM 2229 C CA . TYR A 1 282 ? -19.755 8.940 13.900 1.00 87.44 282 TYR A CA 1
ATOM 2230 C C . TYR A 1 282 ? -19.035 7.857 14.707 1.00 87.44 282 TYR A C 1
ATOM 2232 O O . TYR A 1 282 ? -19.508 6.729 14.807 1.00 87.44 282 TYR A O 1
ATOM 2240 N N . ASN A 1 283 ? -17.907 8.211 15.324 1.00 83.00 283 ASN A N 1
ATOM 2241 C CA . ASN A 1 283 ? -17.035 7.261 16.027 1.00 83.00 283 ASN A CA 1
ATOM 2242 C C . ASN A 1 283 ? -17.746 6.447 17.131 1.00 83.00 283 ASN A C 1
ATOM 2244 O O . ASN A 1 283 ? -17.430 5.283 17.328 1.00 83.00 283 ASN A O 1
ATOM 2248 N N . GLU A 1 284 ? -18.720 7.038 17.831 1.00 84.38 284 GLU A N 1
ATOM 2249 C CA . GLU A 1 284 ? -19.463 6.355 18.905 1.00 84.38 284 GLU A CA 1
ATOM 2250 C C . GLU A 1 284 ? -20.698 5.600 18.394 1.00 84.38 284 GLU A C 1
ATOM 2252 O O . GLU A 1 284 ? -21.006 4.512 18.869 1.00 84.38 284 GLU A O 1
ATOM 2257 N N . LYS A 1 285 ? -21.413 6.157 17.406 1.00 86.94 285 LYS A N 1
ATOM 2258 C CA . LYS A 1 285 ? -22.673 5.572 16.912 1.00 86.94 285 LYS A CA 1
ATOM 2259 C C . LYS A 1 285 ? -22.451 4.495 15.857 1.00 86.94 285 LYS A C 1
ATOM 2261 O O . LYS A 1 285 ? -23.224 3.546 15.801 1.00 86.94 285 LYS A O 1
ATOM 2266 N N . ALA A 1 286 ? -21.427 4.630 15.017 1.00 85.75 286 ALA A N 1
ATOM 2267 C CA . ALA A 1 286 ? -21.170 3.678 13.944 1.00 85.75 286 ALA A CA 1
ATOM 2268 C C . ALA A 1 286 ? -20.895 2.260 14.479 1.00 85.75 286 ALA A C 1
ATOM 2270 O O . ALA A 1 286 ? -21.566 1.352 14.005 1.00 85.75 286 ALA A O 1
ATOM 2271 N N . PRO A 1 287 ? -20.044 2.030 15.502 1.00 83.00 287 PRO A N 1
ATOM 2272 C CA . PRO A 1 287 ? -19.855 0.687 16.060 1.00 83.00 287 PRO A CA 1
ATOM 2273 C C . PRO A 1 287 ? -21.150 0.058 16.592 1.00 83.00 287 PRO A C 1
ATOM 2275 O O . PRO A 1 287 ? -21.393 -1.125 16.369 1.00 83.00 287 PRO A O 1
ATOM 2278 N N . VAL A 1 288 ? -22.013 0.863 17.225 1.00 86.31 288 VAL A N 1
ATOM 2279 C CA . VAL A 1 288 ? -23.331 0.423 17.717 1.00 86.31 288 VAL A CA 1
ATOM 2280 C C . VAL A 1 288 ? -24.255 0.036 16.559 1.00 86.31 288 VAL A C 1
ATOM 2282 O O . VAL A 1 288 ? -24.964 -0.957 16.646 1.00 86.31 288 VAL A O 1
ATOM 2285 N N . LEU A 1 289 ? -24.222 0.775 15.447 1.00 86.44 289 LEU A N 1
ATOM 2286 C CA . LEU A 1 289 ? -24.994 0.446 14.242 1.00 86.44 289 LEU A CA 1
ATOM 2287 C C . LEU A 1 289 ? -24.472 -0.799 13.518 1.00 86.44 289 LEU A C 1
ATOM 2289 O O . LEU A 1 289 ? -25.254 -1.511 12.895 1.00 86.44 289 LEU A O 1
ATOM 2293 N N . LEU A 1 290 ? -23.163 -1.056 13.576 1.00 84.12 290 LEU A N 1
ATOM 2294 C CA . LEU A 1 290 ? -22.566 -2.250 12.978 1.00 84.12 290 LEU A CA 1
ATOM 2295 C C . LEU A 1 290 ? -22.917 -3.518 13.769 1.00 84.12 290 LEU A C 1
ATOM 2297 O O . LEU A 1 290 ? -23.098 -4.573 13.168 1.00 84.12 290 LEU A O 1
ATOM 2301 N N . LYS A 1 291 ? -23.067 -3.405 15.095 1.00 84.19 291 LYS A N 1
ATOM 2302 C CA . LYS A 1 291 ? -23.459 -4.497 15.999 1.00 84.19 291 LYS A CA 1
ATOM 2303 C C . LYS A 1 291 ? -24.693 -4.100 16.832 1.00 84.19 291 LYS A C 1
ATOM 2305 O O . LYS A 1 291 ? -24.548 -3.853 18.031 1.00 84.19 291 LYS A O 1
ATOM 2310 N N . PRO A 1 292 ? -25.892 -4.019 16.220 1.00 83.62 292 PRO A N 1
ATOM 2311 C CA . PRO A 1 292 ? -27.092 -3.545 16.911 1.00 83.62 292 PRO A CA 1
ATOM 2312 C C . PRO A 1 292 ? -27.602 -4.545 17.957 1.00 83.62 292 PRO A C 1
ATOM 2314 O O . PRO A 1 292 ? -28.050 -4.137 19.025 1.00 83.62 292 PRO A O 1
ATOM 2317 N N . ASP A 1 293 ? -27.479 -5.844 17.672 1.00 83.62 293 ASP A N 1
ATOM 2318 C CA . ASP A 1 293 ? -27.996 -6.932 18.498 1.00 83.62 293 ASP A CA 1
ATOM 2319 C C . ASP A 1 293 ? -26.927 -7.997 18.762 1.00 83.62 293 ASP A C 1
ATOM 2321 O O . ASP A 1 293 ? -26.024 -8.220 17.955 1.00 83.62 293 ASP A O 1
ATOM 2325 N N . ARG A 1 294 ? -27.069 -8.729 19.876 1.00 82.69 294 ARG A N 1
ATOM 2326 C CA . ARG A 1 294 ? -26.180 -9.855 20.237 1.00 82.69 294 ARG A CA 1
ATOM 2327 C C . ARG A 1 294 ? -26.272 -11.047 19.278 1.00 82.69 294 ARG A C 1
ATOM 2329 O O . ARG A 1 294 ? -25.429 -11.934 19.352 1.00 82.69 294 ARG A O 1
ATOM 2336 N N . SER A 1 295 ? -27.298 -11.090 18.427 1.00 84.62 295 SER A N 1
ATOM 2337 C CA . SER A 1 295 ? -27.434 -12.089 17.363 1.00 84.62 295 SER A CA 1
ATOM 2338 C C . SER A 1 295 ? -26.388 -11.911 16.265 1.00 84.62 295 SER A C 1
ATOM 2340 O O . SER A 1 295 ? -26.030 -12.887 15.615 1.00 84.62 295 SER A O 1
ATOM 2342 N N . VAL A 1 296 ? -25.880 -10.689 16.077 1.00 80.12 296 VAL A N 1
ATOM 2343 C CA . VAL A 1 296 ? -24.866 -10.379 15.069 1.00 80.12 296 VAL A CA 1
ATOM 2344 C C . VAL A 1 296 ? -23.493 -10.716 15.642 1.00 80.12 296 VAL A C 1
ATOM 2346 O O . VAL A 1 296 ? -22.936 -9.979 16.458 1.00 80.12 296 VAL A O 1
ATOM 2349 N N . VAL A 1 297 ? -22.952 -11.857 15.220 1.00 79.25 297 VAL A N 1
ATOM 2350 C CA . VAL A 1 297 ? -21.649 -12.362 15.662 1.00 79.25 297 VAL A CA 1
ATOM 2351 C C . VAL A 1 297 ? -20.643 -12.266 14.521 1.00 79.25 297 VAL A C 1
ATOM 2353 O O . VAL A 1 297 ? -20.941 -12.589 13.378 1.00 79.25 297 VAL A O 1
ATOM 2356 N N . THR A 1 298 ? -19.425 -11.846 14.845 1.00 76.56 298 THR A N 1
ATOM 2357 C CA . THR A 1 298 ? -18.281 -11.873 13.929 1.00 76.56 298 THR A CA 1
ATOM 2358 C C . THR A 1 298 ? -17.582 -13.226 14.013 1.00 76.56 298 THR A C 1
ATOM 2360 O O . THR A 1 298 ? -17.055 -13.574 15.072 1.00 76.56 298 THR A O 1
ATOM 2363 N N . GLU A 1 299 ? -17.582 -14.000 12.926 1.00 72.19 299 GLU A N 1
ATOM 2364 C CA . GLU A 1 299 ? -16.922 -15.311 12.883 1.00 72.19 299 GLU A CA 1
ATOM 2365 C C . GLU A 1 299 ? -15.393 -15.160 12.791 1.00 72.19 299 GLU A C 1
ATOM 2367 O O . GLU A 1 299 ? -14.912 -14.439 11.927 1.00 72.19 299 GLU A O 1
ATOM 2372 N N . PRO A 1 300 ? -14.570 -15.875 13.570 1.00 63.66 300 PRO A N 1
ATOM 2373 C CA . PRO A 1 300 ? -13.144 -15.984 13.260 1.00 63.66 300 PRO A CA 1
ATOM 2374 C C . PRO A 1 300 ? -12.947 -16.887 12.019 1.00 63.66 300 PRO A C 1
ATOM 2376 O O . PRO A 1 300 ? -13.499 -17.986 12.001 1.00 63.66 300 PRO A O 1
ATOM 2379 N N . PRO A 1 301 ? -12.157 -16.509 10.988 1.00 60.75 301 PRO A N 1
ATOM 2380 C CA . PRO A 1 301 ? -11.212 -15.394 10.901 1.00 60.75 301 PRO A CA 1
ATOM 2381 C C . PRO A 1 301 ? -11.737 -14.163 10.131 1.00 60.75 301 PRO A C 1
ATOM 2383 O O . PRO A 1 301 ? -10.915 -13.370 9.680 1.00 60.75 301 PRO A O 1
ATOM 2386 N N . SER A 1 302 ? -13.051 -14.007 9.926 1.00 53.88 302 SER A N 1
ATOM 2387 C CA . SER A 1 302 ? -13.640 -12.765 9.396 1.00 53.88 302 SER A CA 1
ATOM 2388 C C . SER A 1 302 ? -13.619 -11.676 10.469 1.00 53.88 302 SER A C 1
ATOM 2390 O O . SER A 1 302 ? -14.206 -11.802 11.541 1.00 53.88 302 SER A O 1
ATOM 2392 N N . ARG A 1 303 ? -12.842 -10.628 10.218 1.00 57.31 303 ARG A N 1
ATOM 2393 C CA . ARG A 1 303 ? -12.386 -9.685 11.258 1.00 57.31 303 ARG A CA 1
ATOM 2394 C C . ARG A 1 303 ? -12.993 -8.302 11.136 1.00 57.31 303 ARG A C 1
ATOM 2396 O O . ARG A 1 303 ? -12.735 -7.419 11.954 1.00 57.31 303 ARG A O 1
ATOM 2403 N N . MET A 1 304 ? -13.820 -8.095 10.119 1.00 50.78 304 MET A N 1
ATOM 2404 C CA . MET A 1 304 ? -14.687 -6.939 10.101 1.00 50.78 304 MET A CA 1
ATOM 2405 C C . MET A 1 304 ? -16.044 -7.294 10.686 1.00 50.78 304 MET A C 1
ATOM 2407 O O . MET A 1 304 ? -16.643 -8.323 10.390 1.00 50.78 304 MET A O 1
ATOM 2411 N N . ALA A 1 305 ? -16.552 -6.377 11.508 1.00 43.69 305 ALA A N 1
ATOM 2412 C CA . ALA A 1 305 ? -17.895 -6.380 12.086 1.00 43.69 305 ALA A CA 1
ATOM 2413 C C . ALA A 1 305 ? -19.023 -6.254 11.046 1.00 43.69 305 ALA A C 1
ATOM 2415 O O . ALA A 1 305 ? -20.054 -5.654 11.323 1.00 43.69 305 ALA A O 1
ATOM 2416 N N . LEU A 1 306 ? -18.789 -6.728 9.825 1.00 42.41 306 LEU A N 1
ATOM 2417 C CA . LEU A 1 306 ? -19.559 -6.411 8.636 1.00 42.41 306 LEU A CA 1
ATOM 2418 C C . LEU A 1 306 ? -19.874 -7.642 7.773 1.00 42.41 306 LEU A C 1
ATOM 2420 O O . LEU A 1 306 ? -20.524 -7.512 6.729 1.00 42.41 306 LEU A O 1
ATOM 2424 N N . SER A 1 307 ? -19.405 -8.824 8.177 1.00 34.72 307 SER A N 1
ATOM 2425 C CA . SER A 1 307 ? -19.952 -10.097 7.719 1.00 34.72 307 SER A CA 1
ATOM 2426 C C . SER A 1 307 ? -21.334 -10.256 8.358 1.00 34.72 307 SER A C 1
ATOM 2428 O O . SER A 1 307 ? -21.457 -10.614 9.527 1.00 34.72 307 SER A O 1
ATOM 2430 N N . TYR A 1 308 ? -22.377 -9.871 7.620 1.00 36.25 308 TYR A N 1
ATOM 2431 C CA . TYR A 1 308 ? -23.760 -10.112 8.020 1.00 36.25 308 TYR A CA 1
ATOM 2432 C C . TYR A 1 308 ? -24.168 -11.497 7.519 1.00 36.25 308 TYR A C 1
ATOM 2434 O O . TYR A 1 308 ? -24.320 -11.700 6.310 1.00 36.25 308 TYR A O 1
ATOM 2442 N N . ARG A 1 309 ? -24.365 -12.424 8.453 1.00 32.12 309 ARG A N 1
ATOM 2443 C CA . ARG A 1 309 ? -25.245 -13.580 8.283 1.00 32.12 309 ARG A CA 1
ATOM 2444 C C . ARG A 1 309 ? -26.376 -13.499 9.289 1.00 32.12 309 ARG A C 1
ATOM 2446 O O . ARG A 1 309 ? -26.104 -13.063 10.428 1.00 32.12 309 ARG A O 1
#

InterPro domains:
  IPR012337 Ribonuclease H-like superfamily [SSF53098] (99-300)
  IPR021983 PRP8 domain IV core [PF12134] (96-300)
  IPR027652 Pre-mRNA-processing-splicing factor 8 [PTHR11140] (1-301)
  IPR043172 Prp8 RNase domain IV, palm region [G3DSA:3.30.420.230] (97-257)
  IPR043173 Prp8 RNase domain IV, fingers region [G3DSA:1.20.80.40] (258-304)